Protein 2OS0 (pdb70)

Organism: Enterococcus faecalis (strain ATCC 700802 / V583) (NCBI:txid226185)

Secondary structure (DSSP, 8-state):
---GGGS--TT-GGGGSPPBPPPSSPPHHHHHHHHHHHHHHHHHHSHHHHHHHT----SEEEGGGGT--BSEEEEEE--EEEEEEEEEEEEE-S-EEEETT----TT--S---S---EESEEEEEEE-TTS-EEEEEEEHHHHHHHHHHHHHHTT--GGGGS-SSSTT---TT-EEE--

Solvent-accessible surface area: 9216 Å² total; per-residue (Å²): 152,18,48,30,192,63,4,26,78,69,74,50,107,28,3,112,43,100,5,117,114,5,78,67,114,15,44,114,124,4,87,96,28,0,76,51,0,19,55,2,0,96,27,4,59,53,112,95,85,17,126,104,57,127,16,101,56,20,34,4,0,0,0,1,3,20,78,55,39,77,36,0,0,0,0,44,4,111,110,31,55,31,5,1,0,8,4,107,62,79,59,102,24,152,76,39,0,0,12,26,132,8,23,46,8,6,0,5,96,123,124,28,78,2,38,1,54,14,58,5,104,4,10,0,3,15,49,29,47,70,17,111,137,71,114,41,170,14,118,58,38,34,0,3,6,0,13,20,4,13,24,2,0,59,4,60,1,6,23,64,82,15,77,173,156,85,42,121,55,84,167,177,59,25,65,74,29,156,107

Structure (mmCIF, N/CA/C/O backbone):
data_2OS0
#
_entry.id   2OS0
#
_cell.length_a   67.875
_cell.length_b   67.875
_cell.length_c   41.084
_cell.angle_alpha   90.00
_cell.angle_beta   90.00
_cell.angle_gamma   90.00
#
_symmetry.space_group_name_H-M   'P 43'
#
loop_
_entity.id
_entity.type
_entity.pdbx_description
1 polymer 'Peptide deformylase'
2 non-polymer 'NICKEL (II) ION'
3 non-polymer 'SULFATE ION'
4 water water
#
loop_
_atom_site.group_PDB
_atom_site.id
_atom_site.type_symbol
_atom_site.label_atom_id
_atom_site.label_alt_id
_atom_site.label_comp_id
_atom_site.label_asym_id
_atom_site.label_entity_id
_atom_site.label_seq_id
_atom_site.pdbx_PDB_ins_code
_atom_site.Cartn_x
_atom_site.Cartn_y
_atom_site.Cartn_z
_atom_site.occupancy
_atom_site.B_iso_or_equiv
_atom_site.auth_seq_id
_atom_site.auth_comp_id
_atom_site.auth_asym_id
_atom_site.auth_atom_id
_atom_site.pdbx_PDB_model_num
ATOM 1 N N . MET A 1 1 ? 42.628 33.255 14.127 1.00 25.59 1 MET A N 1
ATOM 2 C CA . MET A 1 1 ? 42.608 31.764 14.132 1.00 23.85 1 MET A CA 1
ATOM 3 C C . MET A 1 1 ? 44.028 31.216 14.060 1.00 21.37 1 MET A C 1
ATOM 4 O O . MET A 1 1 ? 44.935 31.878 13.554 1.00 22.25 1 MET A O 1
ATOM 9 N N . ILE A 1 2 ? 44.218 30.001 14.564 1.00 13.05 2 ILE A N 1
ATOM 10 C CA . ILE A 1 2 ? 45.532 29.374 14.553 1.00 11.39 2 ILE A CA 1
ATOM 11 C C . ILE A 1 2 ? 45.909 28.872 13.161 1.00 10.86 2 ILE A C 1
ATOM 12 O O . ILE A 1 2 ? 45.132 28.174 12.504 1.00 11.94 2 ILE A O 1
ATOM 17 N N . THR A 1 3 ? 47.101 29.213 12.742 1.00 11.38 3 THR A N 1
ATOM 18 C CA . THR A 1 3 ? 47.662 28.870 11.440 1.00 14.02 3 THR A CA 1
ATOM 19 C C . THR A 1 3 ? 48.965 28.102 11.672 1.00 12.82 3 THR A C 1
ATOM 20 O O . THR A 1 3 ? 49.478 28.088 12.742 1.00 11.81 3 THR A O 1
ATOM 24 N N . MET A 1 4 ? 49.559 27.583 10.610 1.00 11.95 4 MET A N 1
ATOM 25 C CA . MET A 1 4 ? 50.843 26.907 10.765 1.00 12.53 4 MET A CA 1
ATOM 26 C C . MET A 1 4 ? 51.906 27.882 11.260 1.00 13.78 4 MET A C 1
ATOM 27 O O . MET A 1 4 ? 52.840 27.492 11.955 1.00 14.01 4 MET A O 1
ATOM 32 N N . LYS A 1 5 ? 51.759 29.154 10.905 1.00 17.04 5 LYS A N 1
ATOM 33 C CA . LYS A 1 5 ? 52.719 30.166 11.327 1.00 19.32 5 LYS A CA 1
ATOM 34 C C . LYS A 1 5 ? 52.747 30.340 12.842 1.00 17.30 5 LYS A C 1
ATOM 35 O O . LYS A 1 5 ? 53.745 30.794 13.397 1.00 18.44 5 LYS A O 1
ATOM 41 N N . ASP A 1 6 ? 51.653 29.979 13.507 1.00 11.42 6 ASP A N 1
ATOM 42 C CA . ASP A 1 6 ? 51.567 30.104 14.961 1.00 10.96 6 ASP A CA 1
ATOM 43 C C . ASP A 1 6 ? 52.200 28.926 15.686 1.00 9.93 6 ASP A C 1
ATOM 44 O O . ASP A 1 6 ? 52.446 28.987 16.891 1.00 10.79 6 ASP A O 1
ATOM 49 N N . ILE A 1 7 ? 52.456 27.852 14.952 1.00 9.36 7 ILE A N 1
ATOM 50 C CA . ILE A 1 7 ? 53.044 26.660 15.543 1.00 8.47 7 ILE A CA 1
ATOM 51 C C . ILE A 1 7 ? 54.563 26.743 15.515 1.00 8.53 7 ILE A C 1
ATOM 52 O O . ILE A 1 7 ? 55.171 26.795 14.446 1.00 10.15 7 ILE A O 1
ATOM 57 N N . ILE A 1 8 ? 55.177 26.771 16.694 1.00 7.38 8 ILE A N 1
ATOM 58 C CA . ILE A 1 8 ? 56.627 26.853 16.764 1.00 7.40 8 ILE A CA 1
ATOM 59 C C . ILE A 1 8 ? 57.238 25.507 16.409 1.00 8.22 8 ILE A C 1
ATOM 60 O O . ILE A 1 8 ? 56.591 24.466 16.520 1.00 9.19 8 ILE A O 1
ATOM 65 N N . ARG A 1 9 ? 58.488 25.534 15.966 1.00 9.36 9 ARG A N 1
ATOM 66 C CA . ARG A 1 9 ? 59.150 24.314 15.539 1.00 10.25 9 ARG A CA 1
ATOM 67 C C . ARG A 1 9 ? 60.365 23.923 16.360 1.00 9.94 9 ARG A C 1
ATOM 68 O O . ARG A 1 9 ? 60.921 24.724 17.116 1.00 9.95 9 ARG A O 1
ATOM 76 N N . GLU A 1 10 ? 60.759 22.665 16.194 1.00 10.42 10 GLU A N 1
ATOM 77 C CA . GLU A 1 10 ? 61.915 22.099 16.867 1.00 9.95 10 GLU A CA 1
ATOM 78 C C . GLU A 1 10 ? 63.055 23.108 16.799 1.00 10.77 10 GLU A C 1
ATOM 79 O O . GLU A 1 10 ? 63.392 23.611 15.726 1.00 11.48 10 GLU A O 1
ATOM 85 N N . GLY A 1 11 ? 63.637 23.404 17.955 1.00 11.92 11 GLY A N 1
ATOM 86 C CA . GLY A 1 11 ? 64.712 24.376 18.017 1.00 13.40 11 GLY A CA 1
ATOM 87 C C . GLY A 1 11 ? 64.291 25.504 18.940 1.00 13.92 11 GLY A C 1
ATOM 88 O O . GLY A 1 11 ? 65.126 26.155 19.566 1.00 15.68 11 GLY A O 1
ATOM 89 N N . ASN A 1 12 ? 62.985 25.740 19.019 1.00 10.90 12 ASN A N 1
ATOM 90 C CA . ASN A 1 12 ? 62.455 26.780 19.892 1.00 9.89 12 ASN A CA 1
ATOM 91 C C . ASN A 1 12 ? 62.456 26.191 21.300 1.00 10.50 12 ASN A C 1
ATOM 92 O O . ASN A 1 12 ? 61.780 25.198 21.567 1.00 10.54 12 ASN A O 1
ATOM 97 N N . PRO A 1 13 ? 63.212 26.802 22.222 1.00 11.25 13 PRO A N 1
ATOM 98 C CA . PRO A 1 13 ? 63.315 26.336 23.608 1.00 11.41 13 PRO A CA 1
ATOM 99 C C . PRO A 1 13 ? 62.014 26.115 24.374 1.00 9.57 13 PRO A C 1
ATOM 100 O O . PRO A 1 13 ? 61.982 25.332 25.321 1.00 10.21 13 PRO A O 1
ATOM 104 N N . THR A 1 14 ? 60.944 26.794 23.977 1.00 9.13 14 THR A N 1
ATOM 105 C CA . THR A 1 14 ? 59.675 26.629 24.678 1.00 8.73 14 THR A CA 1
ATOM 106 C C . THR A 1 14 ? 59.168 25.187 24.597 1.00 8.50 14 THR A C 1
ATOM 107 O O . THR A 1 14 ? 58.473 24.713 25.495 1.00 8.82 14 THR A O 1
ATOM 111 N N . LEU A 1 15 ? 59.530 24.484 23.530 1.00 8.04 15 LEU A N 1
ATOM 112 C CA . LEU A 1 15 ? 59.111 23.097 23.362 1.00 6.69 15 LEU A CA 1
ATOM 113 C C . LEU A 1 15 ? 59.768 22.151 24.366 1.00 7.69 15 LEU A C 1
ATOM 114 O O . LEU A 1 15 ? 59.292 21.036 24.565 1.00 7.35 15 LEU A O 1
ATOM 119 N N . ARG A 1 16 ? 60.856 22.592 24.993 1.00 9.11 16 ARG A N 1
ATOM 120 C CA . ARG A 1 16 ? 61.562 21.761 25.968 1.00 9.21 16 ARG A CA 1
ATOM 121 C C . ARG A 1 16 ? 61.368 22.205 27.414 1.00 9.06 16 ARG A C 1
ATOM 122 O O . ARG A 1 16 ? 61.939 21.616 28.333 1.00 10.62 16 ARG A O 1
ATOM 130 N N . ALA A 1 17 ? 60.564 23.241 27.618 1.00 8.26 17 ALA A N 1
ATOM 131 C CA . ALA A 1 17 ? 60.301 23.730 28.966 1.00 8.05 17 ALA A CA 1
ATOM 132 C C . ALA A 1 17 ? 59.159 22.934 29.581 1.00 8.86 17 ALA A C 1
ATOM 133 O O . ALA A 1 17 ? 58.448 22.216 28.880 1.00 9.28 17 ALA A O 1
ATOM 135 N N . VAL A 1 18 ? 59.008 23.034 30.898 1.00 8.60 18 VAL A N 1
ATOM 136 C CA . VAL A 1 18 ? 57.912 22.361 31.582 1.00 8.31 18 VAL A CA 1
ATOM 137 C C . VAL A 1 18 ? 56.826 23.424 31.696 1.00 8.22 18 VAL A C 1
ATOM 138 O O . VAL A 1 18 ? 57.027 24.468 32.321 1.00 8.82 18 VAL A O 1
ATOM 142 N N . ALA A 1 19 ? 55.684 23.158 31.075 1.00 6.64 19 ALA A N 1
ATOM 143 C CA . ALA A 1 19 ? 54.570 24.096 31.071 1.00 6.53 19 ALA A CA 1
ATOM 144 C C . ALA A 1 19 ? 53.990 24.354 32.454 1.00 6.91 19 ALA A C 1
ATOM 145 O O . ALA A 1 19 ? 53.983 23.475 33.321 1.00 6.73 19 ALA A O 1
ATOM 147 N N . GLU A 1 20 ? 53.510 25.565 32.647 1.00 6.32 20 GLU A N 1
ATOM 148 C CA . GLU A 1 20 ? 52.945 25.996 33.918 1.00 6.78 20 GLU A CA 1
ATOM 149 C C . GLU A 1 20 ? 51.489 25.513 34.106 1.00 5.70 20 GLU A C 1
ATOM 150 O O . GLU A 1 20 ? 50.685 25.558 33.198 1.00 6.18 20 GLU A O 1
ATOM 156 N N . GLU A 1 21 ? 51.163 25.186 35.350 1.00 6.62 21 GLU A N 1
ATOM 157 C CA . GLU A 1 21 ? 49.815 24.796 35.736 1.00 7.48 21 GLU A CA 1
ATOM 158 C C . GLU A 1 21 ? 48.939 26.009 35.434 1.00 8.15 21 GLU A C 1
ATOM 159 O O . GLU A 1 21 ? 49.387 27.147 35.575 1.00 7.55 21 GLU A O 1
ATOM 165 N N . VAL A 1 22 ? 47.702 25.787 35.007 1.00 6.32 22 VAL A N 1
ATOM 166 C CA . VAL A 1 22 ? 46.828 26.922 34.741 1.00 6.68 22 VAL A CA 1
ATOM 167 C C . VAL A 1 22 ? 45.848 27.063 35.895 1.00 6.62 22 VAL A C 1
ATOM 168 O O . VAL A 1 22 ? 45.546 26.094 36.591 1.00 7.87 22 VAL A O 1
ATOM 172 N N . PRO A 1 23 ? 45.356 28.285 36.131 1.00 4.82 23 PRO A N 1
ATOM 173 C CA . PRO A 1 23 ? 44.405 28.523 37.216 1.00 5.46 23 PRO A CA 1
ATOM 174 C C . PRO A 1 23 ? 43.096 27.771 37.042 1.00 5.76 23 PRO A C 1
ATOM 175 O O . PRO A 1 23 ? 42.679 27.453 35.926 1.00 5.92 23 PRO A O 1
ATOM 179 N N . VAL A 1 24 ? 42.470 27.481 38.173 1.00 6.88 24 VAL A N 1
ATOM 180 C CA . VAL A 1 24 ? 41.154 26.868 38.222 1.00 6.34 24 VAL A CA 1
ATOM 181 C C . VAL A 1 24 ? 40.520 27.740 39.298 1.00 6.29 24 VAL A C 1
ATOM 182 O O . VAL A 1 24 ? 41.085 27.887 40.384 1.00 7.84 24 VAL A O 1
ATOM 186 N N . PRO A 1 25 ? 39.363 28.357 39.011 1.00 5.91 25 PRO A N 1
ATOM 187 C CA . PRO A 1 25 ? 38.581 28.315 37.770 1.00 6.27 25 PRO A CA 1
ATOM 188 C C . PRO A 1 25 ? 39.362 28.701 36.520 1.00 5.78 25 PRO A C 1
ATOM 189 O O . PRO A 1 25 ? 40.280 29.520 36.565 1.00 6.30 25 PRO A O 1
ATOM 193 N N . ILE A 1 26 ? 38.987 28.093 35.403 1.00 5.25 26 ILE A N 1
ATOM 194 C CA . ILE A 1 26 ? 39.653 28.350 34.135 1.00 4.89 26 ILE A CA 1
ATOM 195 C C . ILE A 1 26 ? 39.426 29.795 33.699 1.00 5.02 26 ILE A C 1
ATOM 196 O O . ILE A 1 26 ? 38.298 30.282 33.697 1.00 6.39 26 ILE A O 1
ATOM 201 N N . THR A 1 27 ? 40.502 30.489 33.343 1.00 5.08 27 THR A N 1
ATOM 202 C CA . THR A 1 27 ? 40.368 31.877 32.920 1.00 5.30 27 THR A CA 1
ATOM 203 C C . THR A 1 27 ? 39.667 31.933 31.568 1.00 5.62 27 THR A C 1
ATOM 204 O O . THR A 1 27 ? 39.678 30.961 30.812 1.00 6.15 27 THR A O 1
ATOM 208 N N . GLU A 1 28 ? 39.047 33.066 31.261 1.00 5.96 28 GLU A N 1
ATOM 209 C CA . GLU A 1 28 ? 38.348 33.190 29.992 1.00 7.20 28 GLU A CA 1
ATOM 210 C C . GLU A 1 28 ? 39.3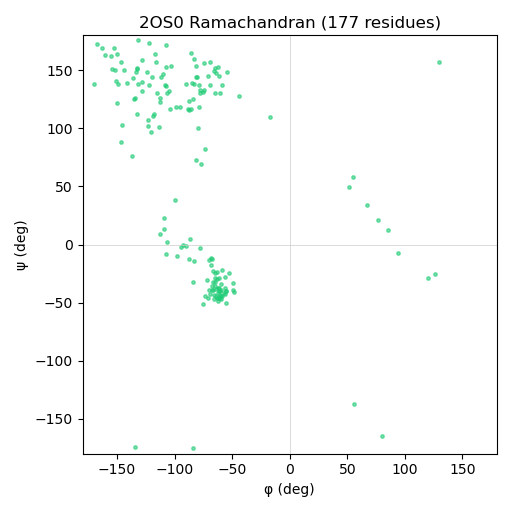29 33.113 28.831 1.00 6.20 28 GLU A C 1
ATOM 211 O O . GLU A 1 28 ? 38.972 32.668 27.742 1.00 7.03 28 GLU A O 1
ATOM 217 N N . GLU A 1 29 ? 40.568 33.538 29.063 1.00 5.59 29 GLU A N 1
ATOM 218 C CA . GLU A 1 29 ? 41.573 33.480 28.011 1.00 5.66 29 GLU A CA 1
ATOM 219 C C . GLU A 1 29 ? 41.972 32.028 27.752 1.00 5.38 29 GLU A C 1
ATOM 220 O O . GLU A 1 29 ? 42.061 31.601 26.603 1.00 6.77 29 GLU A O 1
ATOM 226 N N . ASP A 1 30 ? 42.213 31.266 28.816 1.00 5.43 30 ASP A N 1
ATOM 227 C CA . ASP A 1 30 ? 42.580 29.864 28.649 1.00 4.91 30 ASP A CA 1
ATOM 228 C C . ASP A 1 30 ? 41.417 29.097 28.021 1.00 4.83 30 ASP A C 1
ATOM 229 O O . ASP A 1 30 ? 41.630 28.140 27.276 1.00 5.42 30 ASP A O 1
ATOM 234 N N . ARG A 1 31 ? 40.189 29.515 28.318 1.00 5.25 31 ARG A N 1
ATOM 235 C CA . ARG A 1 31 ? 39.016 28.890 27.714 1.00 4.81 31 ARG A CA 1
ATOM 236 C C . ARG A 1 31 ? 39.035 29.185 26.211 1.00 5.22 31 ARG A C 1
ATOM 237 O O . ARG A 1 31 ? 38.855 28.288 25.387 1.00 5.91 31 ARG A O 1
ATOM 245 N N . GLN A 1 32 ? 39.271 30.447 25.859 1.00 4.40 32 GLN A N 1
ATOM 246 C CA . GLN A 1 32 ? 39.304 30.853 24.457 1.00 3.83 32 GLN A CA 1
ATOM 247 C C . GLN A 1 32 ? 40.423 30.140 23.699 1.00 4.84 32 GLN A C 1
ATOM 248 O O . GLN A 1 32 ? 40.235 29.698 22.565 1.00 5.77 32 GLN A O 1
ATOM 254 N N . LEU A 1 33 ? 41.592 30.028 24.321 1.00 5.10 33 LEU A N 1
ATOM 255 C CA . LEU A 1 33 ? 42.709 29.353 23.673 1.00 5.52 33 LEU A CA 1
ATOM 256 C C . LEU A 1 33 ? 42.337 27.904 23.369 1.00 5.77 33 LEU A C 1
ATOM 257 O O . LEU A 1 33 ? 42.590 27.404 22.275 1.00 5.78 33 LEU A O 1
ATOM 262 N N . GLY A 1 34 ? 41.733 27.233 24.346 1.00 5.87 34 GLY A N 1
ATOM 263 C CA . GLY A 1 34 ? 41.337 25.851 24.147 1.00 6.87 34 GLY A CA 1
ATOM 264 C C . GLY A 1 34 ? 40.388 25.715 22.974 1.00 7.16 34 GLY A C 1
ATOM 265 O O . GLY A 1 34 ? 40.525 24.811 22.150 1.00 7.75 34 GLY A O 1
ATOM 266 N N . GLU A 1 35 ? 39.418 26.619 22.901 1.00 6.29 35 GLU A N 1
ATOM 267 C CA . GLU A 1 35 ? 38.447 26.598 21.820 1.00 8.34 35 GLU A CA 1
ATOM 268 C C . GLU A 1 35 ? 39.147 26.748 20.477 1.00 7.20 35 GLU A C 1
ATOM 269 O O . GLU A 1 35 ? 38.840 26.032 19.522 1.00 7.90 35 GLU A O 1
ATOM 275 N N . ASP A 1 36 ? 40.091 27.681 20.404 1.00 7.02 36 ASP A N 1
ATOM 276 C CA . ASP A 1 36 ? 40.813 27.910 19.160 1.00 6.54 36 ASP A CA 1
ATOM 277 C C . ASP A 1 36 ? 41.692 26.718 18.787 1.00 5.21 36 ASP A C 1
ATOM 278 O O . ASP A 1 36 ? 41.893 26.437 17.603 1.00 7.17 36 ASP A O 1
ATOM 283 N N . MET A 1 37 ? 42.211 26.019 19.791 1.00 5.55 37 MET A N 1
ATOM 284 C CA . MET A 1 37 ? 43.055 24.856 19.548 1.00 5.74 37 MET A CA 1
ATOM 285 C C . MET A 1 37 ? 42.226 23.719 18.970 1.00 7.20 37 MET A C 1
ATOM 286 O O . MET A 1 37 ? 42.650 23.049 18.030 1.00 7.19 37 MET A O 1
ATOM 291 N N . LEU A 1 38 ? 41.037 23.508 19.524 1.00 6.93 38 LEU A N 1
ATOM 292 C CA . LEU A 1 38 ? 40.178 22.442 19.032 1.00 8.28 38 LEU A CA 1
ATOM 293 C C . LEU A 1 38 ? 39.707 22.800 17.622 1.00 7.90 38 LEU A C 1
ATOM 294 O O . LEU A 1 38 ? 39.623 21.934 16.753 1.00 9.03 38 LEU A O 1
ATOM 299 N N . THR A 1 39 ? 39.408 24.077 17.393 1.00 8.13 39 THR A N 1
ATOM 300 C CA . THR A 1 39 ? 38.979 24.511 16.070 1.00 8.86 39 THR A CA 1
ATOM 301 C C . THR A 1 39 ? 40.087 24.224 15.061 1.00 8.32 39 THR A C 1
ATOM 302 O O . THR A 1 39 ? 39.824 23.799 13.934 1.00 8.55 39 THR A O 1
ATOM 306 N N . PHE A 1 40 ? 41.332 24.453 15.466 1.00 6.21 40 PHE A N 1
ATOM 307 C CA . PHE A 1 40 ? 42.460 24.195 14.585 1.00 6.08 40 PHE A CA 1
ATOM 308 C C . PHE A 1 40 ? 42.508 22.716 14.203 1.00 6.66 40 PHE A C 1
ATOM 309 O O . PHE A 1 40 ? 42.679 22.374 13.036 1.00 6.66 40 PHE A O 1
ATOM 317 N N . LEU A 1 41 ? 42.356 21.837 15.186 1.00 6.12 41 LEU A N 1
ATOM 318 C CA . LEU A 1 41 ? 42.400 20.408 14.903 1.00 6.13 41 LEU A CA 1
ATOM 319 C C . LEU A 1 41 ? 41.294 20.002 13.938 1.00 6.84 41 LEU A C 1
ATOM 320 O O . LEU A 1 41 ? 41.527 19.237 13.003 1.00 6.78 41 LEU A O 1
ATOM 325 N N . LYS A 1 42 ? 40.090 20.518 14.158 1.00 7.13 42 LYS A N 1
ATOM 326 C CA . LYS A 1 42 ? 38.971 20.194 13.286 1.00 7.18 42 LYS A CA 1
ATOM 327 C C . LYS A 1 42 ? 39.234 20.712 11.877 1.00 7.94 42 LYS A C 1
ATOM 328 O O . LYS A 1 42 ? 39.000 20.006 10.895 1.00 7.70 42 LYS A O 1
ATOM 334 N N . ASN A 1 43 ? 39.732 21.940 11.772 1.00 7.35 43 ASN A N 1
ATOM 335 C CA . ASN A 1 43 ? 40.035 22.505 10.464 1.00 8.21 43 ASN A CA 1
ATOM 336 C C . ASN A 1 43 ? 41.101 21.673 9.750 1.00 7.84 43 ASN A C 1
ATOM 337 O O . ASN A 1 43 ? 41.017 21.451 8.542 1.00 8.09 43 ASN A O 1
ATOM 342 N N . SER A 1 44 ? 42.100 21.208 10.496 1.00 7.30 44 SER A N 1
ATOM 343 C CA . SER A 1 44 ? 43.185 20.430 9.902 1.00 7.69 44 SER A CA 1
ATOM 344 C C . SER A 1 44 ? 42.739 19.077 9.366 1.00 8.13 44 SER A C 1
ATOM 345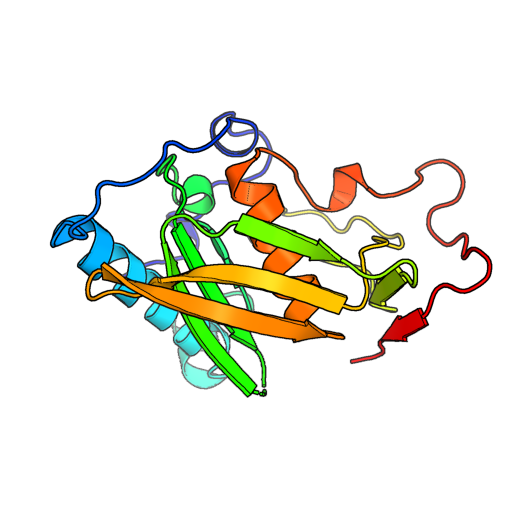 O O . SER A 1 44 ? 43.400 18.504 8.499 1.00 8.99 44 SER A O 1
ATOM 348 N N . GLN A 1 45 ? 41.623 18.568 9.879 1.00 7.80 45 GLN A N 1
ATOM 349 C CA . GLN A 1 45 ? 41.105 17.272 9.449 1.00 9.29 45 GLN A CA 1
ATOM 350 C C . GLN A 1 45 ? 40.006 17.378 8.396 1.00 10.30 45 GLN A C 1
ATOM 351 O O . GLN A 1 45 ? 39.575 16.371 7.837 1.00 12.81 45 GLN A O 1
ATOM 357 N N . ASP A 1 46 ? 39.522 18.584 8.145 1.00 9.54 46 ASP A N 1
ATOM 358 C CA . ASP A 1 46 ? 38.495 18.794 7.086 1.00 9.97 46 ASP A CA 1
ATOM 359 C C . ASP A 1 46 ? 39.275 18.964 5.795 1.00 10.35 46 ASP A C 1
ATOM 360 O O . ASP A 1 46 ? 40.087 19.819 5.693 1.00 9.23 46 ASP A O 1
ATOM 365 N N . PRO A 1 47 ? 39.082 18.052 4.867 1.00 11.97 47 PRO A N 1
ATOM 366 C CA . PRO A 1 47 ? 39.786 18.080 3.581 1.00 13.45 47 PRO A CA 1
ATOM 367 C C . PRO A 1 47 ? 39.778 19.425 2.864 1.00 13.02 47 PRO A C 1
ATOM 368 O O . PRO A 1 47 ? 40.791 19.840 2.297 1.00 14.44 47 PRO A O 1
ATOM 372 N N . VAL A 1 48 ? 38.641 20.108 2.893 1.00 10.50 48 VAL A N 1
ATOM 373 C CA . VAL A 1 48 ? 38.535 21.398 2.228 1.00 9.65 48 VAL A CA 1
ATOM 374 C C . VAL A 1 48 ? 39.249 22.497 3.008 1.00 8.63 48 VAL A C 1
ATOM 375 O O . VAL A 1 48 ? 40.070 23.228 2.447 1.00 8.04 48 VAL A O 1
ATOM 379 N N . LYS A 1 49 ? 38.946 22.615 4.298 1.00 8.25 49 LYS A N 1
ATOM 380 C CA . LYS A 1 49 ? 39.579 23.640 5.120 1.00 8.18 49 LYS A CA 1
ATOM 381 C C . LYS A 1 49 ? 41.087 23.455 5.212 1.00 7.60 49 LYS A C 1
ATOM 382 O O . LYS A 1 49 ? 41.837 24.431 5.220 1.00 8.47 49 LYS A O 1
ATOM 388 N N . ALA A 1 50 ? 41.531 22.204 5.277 1.00 7.36 50 ALA A N 1
ATOM 389 C CA . ALA A 1 50 ? 42.957 21.919 5.370 1.00 8.89 50 ALA A CA 1
ATOM 390 C C . ALA A 1 50 ? 43.678 22.439 4.131 1.00 8.73 50 ALA A C 1
ATOM 391 O O . ALA A 1 50 ? 44.794 22.947 4.221 1.00 9.51 50 ALA A O 1
ATOM 393 N N . GLU A 1 51 ? 43.035 22.317 2.973 1.00 8.87 51 GLU A N 1
ATOM 394 C CA . GLU A 1 51 ? 43.627 22.799 1.729 1.00 8.37 51 GLU A CA 1
ATOM 395 C C . GLU A 1 51 ? 43.569 24.326 1.685 1.00 8.74 51 GLU A C 1
ATOM 396 O O . GLU A 1 51 ? 44.548 24.984 1.328 1.00 9.26 51 GLU A O 1
ATOM 402 N N . GLU A 1 52 ? 42.423 24.891 2.053 1.00 7.88 52 GLU A N 1
ATOM 403 C CA . GLU A 1 52 ? 42.271 26.344 2.059 1.00 8.73 52 GLU A CA 1
ATOM 404 C C . GLU A 1 52 ? 43.343 27.014 2.906 1.00 9.45 52 GLU A C 1
ATOM 405 O O . GLU A 1 52 ? 43.998 27.962 2.474 1.00 10.37 52 GLU A O 1
ATOM 411 N N . LEU A 1 53 ? 43.501 26.512 4.126 1.00 10.02 53 LEU A N 1
ATOM 412 C CA . LEU A 1 53 ? 44.445 27.074 5.083 1.00 10.33 53 LEU A CA 1
ATOM 413 C C . LEU A 1 53 ? 45.841 26.477 5.042 1.00 11.14 53 LEU A C 1
ATOM 414 O O . LEU A 1 53 ? 46.718 26.904 5.792 1.00 12.31 53 LEU A O 1
ATOM 419 N N . GLN A 1 54 ? 46.045 25.494 4.171 1.00 10.28 54 GLN A N 1
ATOM 420 C CA . GLN A 1 54 ? 47.341 24.835 4.042 1.00 10.62 54 GLN A CA 1
ATOM 421 C C . GLN A 1 54 ? 47.806 24.283 5.387 1.00 11.01 54 GLN A C 1
ATOM 422 O O . GLN A 1 54 ? 48.881 24.627 5.885 1.00 13.44 54 GLN A O 1
ATOM 428 N N . LEU A 1 55 ? 46.986 23.412 5.961 1.00 11.26 55 LEU A N 1
ATOM 429 C CA . LEU A 1 55 ? 47.286 22.806 7.251 1.00 11.98 55 LEU A CA 1
ATOM 430 C C . LEU A 1 55 ? 47.615 21.327 7.135 1.00 12.58 55 LEU A C 1
ATOM 431 O O . LEU A 1 55 ? 47.073 20.626 6.282 1.00 13.81 55 LEU A O 1
ATOM 436 N N . ARG A 1 56 ? 48.509 20.860 8.003 1.00 14.08 56 ARG A N 1
ATOM 437 C CA . ARG A 1 56 ? 48.868 19.448 8.052 1.00 13.65 56 ARG A CA 1
ATOM 438 C C . ARG A 1 56 ? 47.810 18.810 8.955 1.00 13.31 56 ARG A C 1
ATOM 439 O O . ARG A 1 56 ? 47.423 19.406 9.961 1.00 12.57 56 ARG A O 1
ATOM 447 N N . GLY A 1 57 ? 47.333 17.622 8.594 1.00 12.00 57 GLY A N 1
ATOM 448 C CA . GLY A 1 57 ? 46.339 16.945 9.414 1.00 12.28 57 GLY A CA 1
ATOM 449 C C . GLY A 1 57 ? 46.904 16.737 10.807 1.00 11.12 57 GLY A C 1
ATOM 450 O O . GLY A 1 57 ? 48.065 16.355 10.952 1.00 12.34 57 GLY A O 1
ATOM 451 N N . ASP A 1 58 ? 46.094 16.970 11.834 1.00 10.09 58 ASP A N 1
ATOM 452 C CA . ASP A 1 58 ? 46.576 16.837 13.202 1.00 10.52 58 ASP A CA 1
ATOM 453 C C . ASP A 1 58 ? 45.468 16.394 14.156 1.00 8.65 58 ASP A C 1
ATOM 454 O O . ASP A 1 58 ? 44.341 16.882 14.068 1.00 9.39 58 ASP A O 1
ATOM 459 N N . VAL A 1 59 ? 45.794 15.472 15.063 1.00 8.85 59 VAL A N 1
ATOM 460 C CA . VAL A 1 59 ? 44.824 14.956 16.029 1.00 7.22 59 VAL A CA 1
ATOM 461 C C . VAL A 1 59 ? 45.053 15.450 17.456 1.00 7.14 59 VAL A C 1
ATOM 462 O O . VAL A 1 59 ? 44.229 15.208 18.338 1.00 6.88 59 VAL A O 1
ATOM 466 N N . GLY A 1 60 ? 46.169 16.133 17.684 1.00 6.75 60 GLY A N 1
ATOM 467 C CA . GLY A 1 60 ? 46.453 16.647 19.012 1.00 5.71 60 GLY A CA 1
ATOM 468 C C . GLY A 1 60 ? 47.309 17.897 18.956 1.00 5.45 60 GLY A C 1
ATOM 469 O O . GLY A 1 60 ? 48.110 18.065 18.036 1.00 7.12 60 GLY A O 1
ATOM 470 N N . LEU A 1 61 ? 47.144 18.779 19.936 1.00 5.47 61 LEU A N 1
ATOM 471 C CA . LEU A 1 61 ? 47.921 20.008 19.990 1.00 5.84 61 LEU A CA 1
ATOM 472 C C . LEU A 1 61 ? 48.073 20.425 21.446 1.00 6.59 61 LEU A C 1
ATOM 473 O O . LEU A 1 61 ? 47.135 20.289 22.232 1.00 7.34 61 LEU A O 1
ATOM 478 N N . ALA A 1 62 ? 49.256 20.918 21.803 1.00 5.41 62 ALA A N 1
ATOM 479 C CA . ALA A 1 62 ? 49.519 21.366 23.166 1.00 5.35 62 ALA A CA 1
ATOM 480 C C . ALA A 1 62 ? 49.877 22.846 23.135 1.00 6.03 62 ALA A C 1
ATOM 481 O O . ALA A 1 62 ? 50.529 23.304 22.200 1.00 6.25 62 ALA A O 1
ATOM 483 N N . ALA A 1 63 ? 49.458 23.590 24.154 1.00 5.47 63 ALA A N 1
ATOM 484 C CA . ALA A 1 63 ? 49.732 25.025 24.208 1.00 5.69 63 ALA A CA 1
ATOM 485 C C . ALA A 1 63 ? 51.192 25.412 23.952 1.00 6.11 63 ALA A C 1
ATOM 486 O O . ALA A 1 63 ? 51.458 26.421 23.301 1.00 5.54 63 ALA A O 1
ATOM 488 N N . PRO A 1 64 ? 52.157 24.635 24.472 1.00 5.85 64 PRO A N 1
ATOM 489 C CA . PRO A 1 64 ? 53.561 24.985 24.231 1.00 6.23 64 PRO A CA 1
ATOM 490 C C . PRO A 1 64 ? 53.889 25.097 22.741 1.00 6.34 64 PRO A C 1
ATOM 491 O O . PRO A 1 64 ? 54.792 25.846 22.352 1.00 6.65 64 PRO A O 1
ATOM 495 N N . GLN A 1 65 ? 53.159 24.358 21.912 1.00 6.78 65 GLN A N 1
ATOM 496 C CA . GLN A 1 65 ? 53.394 24.396 20.473 1.00 6.44 65 GLN A CA 1
ATOM 497 C C . GLN A 1 65 ? 52.999 25.735 19.861 1.00 6.40 65 GLN A C 1
ATOM 498 O O . GLN A 1 65 ? 53.317 26.008 18.705 1.00 7.78 65 GLN A O 1
ATOM 504 N N . LEU A 1 66 ? 52.305 26.562 20.640 1.00 6.43 66 LEU A N 1
ATOM 505 C CA . LEU A 1 66 ? 51.878 27.890 20.193 1.00 6.37 66 LEU A CA 1
ATOM 506 C C . LEU A 1 66 ? 52.685 28.949 20.941 1.00 7.50 66 LEU A C 1
ATOM 507 O O . LEU A 1 66 ? 52.357 30.136 20.918 1.00 8.08 66 LEU A O 1
ATOM 512 N N . ASP A 1 67 ? 53.751 28.496 21.595 1.00 6.48 67 ASP A N 1
ATOM 513 C CA . ASP A 1 67 ? 54.638 29.340 22.388 1.00 8.01 67 ASP A CA 1
ATOM 514 C C . ASP A 1 67 ? 53.928 29.892 23.619 1.00 7.60 67 ASP A C 1
ATOM 515 O O . ASP A 1 67 ? 54.190 31.011 24.059 1.0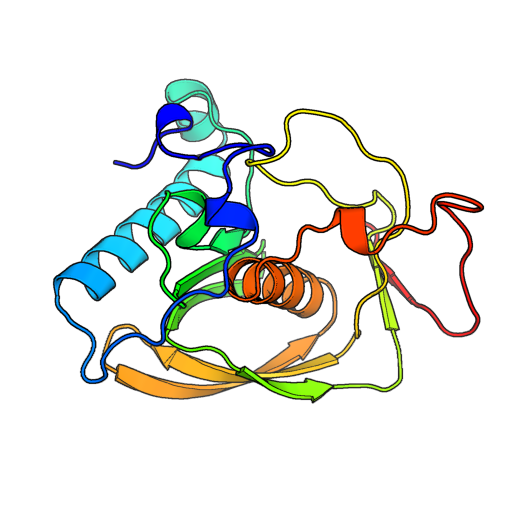0 9.87 67 ASP A O 1
ATOM 520 N N . ILE A 1 68 ? 53.020 29.087 24.160 1.00 6.36 68 ILE A N 1
ATOM 521 C CA . ILE A 1 68 ? 52.270 29.432 25.363 1.00 6.54 68 ILE A CA 1
ATOM 522 C C . ILE A 1 68 ? 52.575 28.284 26.319 1.00 6.78 68 ILE A C 1
ATOM 523 O O . ILE A 1 68 ? 52.026 27.188 26.195 1.00 7.10 68 ILE A O 1
ATOM 528 N N . SER A 1 69 ? 53.473 28.542 27.266 1.00 7.66 69 SER A N 1
ATOM 529 C CA . SER A 1 69 ? 53.915 27.519 28.208 1.00 6.63 69 SER A CA 1
ATOM 530 C C . SER A 1 69 ? 52.919 27.224 29.322 1.00 6.74 69 SER A C 1
ATOM 531 O O . SER A 1 69 ? 53.160 27.522 30.497 1.00 6.36 69 SER A O 1
ATOM 534 N N . LYS A 1 70 ? 51.806 26.609 28.937 1.00 6.37 70 LYS A N 1
ATOM 535 C CA . LYS A 1 70 ? 50.739 26.265 29.864 1.00 5.73 70 LYS A CA 1
ATOM 536 C C . LYS A 1 70 ? 50.274 24.830 29.669 1.00 4.98 70 LYS A C 1
ATOM 537 O O . LYS A 1 70 ? 50.346 24.286 28.566 1.00 5.89 70 LYS A O 1
ATOM 543 N N . ARG A 1 71 ? 49.790 24.228 30.749 1.00 5.21 71 ARG A N 1
ATOM 544 C CA . ARG A 1 71 ? 49.337 22.846 30.718 1.00 5.24 71 ARG A CA 1
ATOM 545 C C . ARG A 1 71 ? 47.924 22.729 30.161 1.00 5.99 71 ARG A C 1
ATOM 546 O O . ARG A 1 71 ? 46.961 22.468 30.882 1.00 6.95 71 ARG A O 1
ATOM 554 N N . ILE A 1 72 ? 47.830 22.929 28.849 1.00 5.74 72 ILE A N 1
ATOM 555 C CA . ILE A 1 72 ? 46.574 22.871 28.115 1.00 6.17 72 ILE A CA 1
ATOM 556 C C . ILE A 1 72 ? 46.789 22.043 26.852 1.00 6.21 72 ILE A C 1
ATOM 557 O O . ILE A 1 72 ? 47.705 22.316 26.071 1.00 5.76 72 ILE A O 1
ATOM 562 N N . ILE A 1 73 ? 45.963 21.023 26.659 1.00 5.54 73 ILE A N 1
ATOM 563 C CA . ILE A 1 73 ? 46.069 20.198 25.463 1.00 5.92 73 ILE A CA 1
ATOM 564 C C . ILE A 1 73 ? 44.700 20.005 24.841 1.00 5.43 73 ILE A C 1
ATOM 565 O O . ILE A 1 73 ? 43.679 20.047 25.526 1.00 6.88 73 ILE A O 1
ATOM 570 N N . ALA A 1 74 ? 44.687 19.810 23.529 1.00 5.89 74 ALA A N 1
ATOM 571 C CA . ALA A 1 74 ? 43.450 19.585 22.796 1.00 6.17 74 ALA A CA 1
ATOM 572 C C . ALA A 1 74 ? 43.639 18.327 21.968 1.00 6.12 74 ALA A C 1
ATOM 573 O O . ALA A 1 74 ? 44.715 18.095 21.412 1.00 6.18 74 ALA A O 1
ATOM 575 N N . VAL A 1 75 ? 42.600 17.504 21.906 1.00 5.89 75 VAL A N 1
ATOM 576 C CA . VAL A 1 75 ? 42.663 16.280 21.126 1.00 6.64 75 VAL A CA 1
ATOM 577 C C . VAL A 1 75 ? 41.376 16.113 20.334 1.00 7.30 75 VAL A C 1
ATOM 578 O O . VAL A 1 75 ? 40.296 16.472 20.798 1.00 7.86 75 VAL A O 1
ATOM 582 N N . HIS A 1 76 ? 41.510 15.590 19.121 1.00 6.76 76 HIS A N 1
ATOM 583 C CA . HIS A 1 76 ? 40.379 15.349 18.235 1.00 7.59 76 HIS A CA 1
ATOM 584 C C . HIS A 1 76 ? 40.783 14.094 17.475 1.00 7.77 76 HIS A C 1
ATOM 585 O O . HIS A 1 76 ? 41.389 14.158 16.402 1.00 8.16 76 HIS A O 1
ATOM 592 N N . VAL A 1 77 ? 40.451 12.952 18.065 1.00 8.66 77 VAL A N 1
ATOM 593 C CA . VAL A 1 77 ? 40.809 11.652 17.519 1.00 11.61 77 VAL A CA 1
ATOM 594 C C . VAL A 1 77 ? 39.677 10.993 16.748 1.00 14.30 77 VAL A C 1
ATOM 595 O O . VAL A 1 77 ? 38.626 10.696 17.310 1.00 15.31 77 VAL A O 1
ATOM 599 N N . PRO A 1 78 ? 39.883 10.750 15.444 1.00 20.45 78 PRO A N 1
ATOM 600 C CA . PRO A 1 78 ? 38.873 10.119 14.589 1.00 22.66 78 PRO A CA 1
ATOM 601 C C . PRO A 1 78 ? 38.732 8.625 14.868 1.00 23.44 78 PRO A C 1
ATOM 602 O O . PRO A 1 78 ? 39.515 8.050 15.624 1.00 24.77 78 PRO A O 1
ATOM 606 N N . SER A 1 88 ? 36.165 9.859 18.124 1.00 20.24 88 SER A N 1
ATOM 607 C CA . SER A 1 88 ? 36.002 9.025 19.308 1.00 20.60 88 SER A CA 1
ATOM 608 C C . SER A 1 88 ? 36.309 9.814 20.577 1.00 20.46 88 SER A C 1
ATOM 609 O O . SER A 1 88 ? 35.811 9.494 21.657 1.00 22.87 88 SER A O 1
ATOM 612 N N . LEU A 1 89 ? 37.132 10.847 20.436 1.00 15.70 89 LEU A N 1
ATOM 613 C CA . LEU A 1 89 ? 37.518 11.692 21.560 1.00 13.16 89 LEU A CA 1
ATOM 614 C C . LEU A 1 89 ? 37.796 13.093 21.032 1.00 11.38 89 LEU A C 1
ATOM 615 O O . LEU A 1 89 ? 38.647 13.274 20.166 1.00 12.22 89 LEU A O 1
ATOM 620 N N . SER A 1 90 ? 37.074 14.080 21.548 1.00 11.21 90 SER A N 1
ATOM 621 C CA . SER A 1 90 ? 37.252 15.458 21.109 1.00 11.08 90 SER A CA 1
ATOM 622 C C . SER A 1 90 ? 37.040 16.397 22.285 1.00 11.10 90 SER A C 1
ATOM 623 O O . SER A 1 90 ? 35.905 16.658 22.686 1.00 12.39 90 SER A O 1
ATOM 626 N N . THR A 1 91 ? 38.130 16.908 22.841 1.00 8.48 91 THR A N 1
ATOM 627 C CA . THR A 1 91 ? 38.002 17.802 23.977 1.00 9.17 91 THR A CA 1
ATOM 628 C C . THR A 1 91 ? 39.296 18.529 24.298 1.00 8.41 91 THR A C 1
ATOM 629 O O . THR A 1 91 ? 40.349 18.256 23.717 1.00 8.85 91 THR A O 1
ATOM 633 N N . VAL A 1 92 ? 39.195 19.469 25.228 1.00 7.98 92 VAL A N 1
ATOM 634 C CA . VAL A 1 92 ? 40.340 20.240 25.678 1.00 7.29 92 VAL A CA 1
ATOM 635 C C . VAL A 1 92 ? 40.547 19.871 27.138 1.00 6.69 92 VAL A C 1
ATOM 636 O O . VAL A 1 92 ? 39.600 19.872 27.929 1.00 8.12 92 VAL A O 1
ATOM 640 N N . MET A 1 93 ? 41.781 19.534 27.490 1.00 6.05 93 MET A N 1
ATOM 641 C CA . MET A 1 93 ? 42.104 19.147 28.857 1.00 5.63 93 MET A CA 1
ATOM 642 C C . MET A 1 93 ? 43.007 20.168 29.519 1.00 5.01 93 MET A C 1
ATOM 643 O O . MET A 1 93 ? 44.063 20.510 28.986 1.00 6.09 93 MET A O 1
ATOM 648 N N . TYR A 1 94 ? 42.584 20.651 30.684 1.00 6.02 94 TYR A N 1
ATOM 649 C CA . TYR A 1 94 ? 43.365 21.622 31.437 1.00 5.23 94 TYR A CA 1
ATOM 650 C C . TYR A 1 94 ? 43.999 20.898 32.617 1.00 5.30 94 TYR A C 1
ATOM 651 O O . TYR A 1 94 ? 43.334 20.146 33.327 1.00 6.05 94 TYR A O 1
ATOM 660 N N . ASN A 1 95 ? 45.294 21.117 32.812 1.00 4.89 95 ASN A N 1
ATOM 661 C CA . ASN A 1 95 ? 46.042 20.466 33.883 1.00 5.66 95 ASN A CA 1
ATOM 662 C C . ASN A 1 95 ? 45.846 18.951 33.883 1.00 6.78 95 ASN A C 1
ATOM 663 O O . ASN A 1 95 ? 45.550 18.352 34.918 1.00 7.22 95 ASN A O 1
ATOM 668 N N . PRO A 1 96 ? 46.008 18.308 32.716 1.00 6.05 96 PRO A N 1
ATOM 669 C CA . PRO A 1 96 ? 45.833 16.855 32.663 1.00 6.66 96 PRO A CA 1
ATOM 670 C C . PRO A 1 96 ? 46.971 16.136 33.372 1.00 7.36 96 PRO A C 1
ATOM 671 O O . PRO A 1 96 ? 48.111 16.604 33.378 1.00 8.24 96 PRO A O 1
ATOM 675 N N . LYS A 1 97 ? 46.646 15.015 34.011 1.00 7.76 97 LYS A N 1
ATOM 676 C CA . LYS A 1 97 ? 47.608 14.154 34.712 1.00 9.35 97 LYS A CA 1
ATOM 677 C C . LYS A 1 97 ? 47.281 12.700 34.521 1.00 8.19 97 LYS A C 1
ATOM 678 O O . LYS A 1 97 ? 46.175 12.331 34.559 1.00 8.71 97 LYS A O 1
ATOM 684 N N . ILE A 1 98 ? 48.338 11.917 34.306 1.00 8.48 98 ILE A N 1
ATOM 685 C CA . ILE A 1 98 ? 48.138 10.481 34.196 1.00 9.17 98 ILE A CA 1
ATOM 686 C C . ILE A 1 98 ? 48.211 9.913 35.608 1.00 8.75 98 ILE A C 1
ATOM 687 O O . ILE 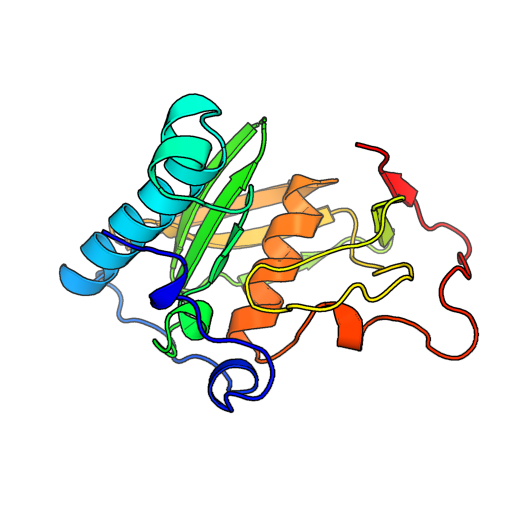A 1 98 ? 49.248 9.995 36.263 1.00 10.46 98 ILE A O 1
ATOM 692 N N . LEU A 1 99 ? 47.102 9.349 36.075 1.00 9.09 99 LEU A N 1
ATOM 693 C CA . LEU A 1 99 ? 47.031 8.793 37.423 1.00 9.57 99 LEU A CA 1
ATOM 694 C C . LEU A 1 99 ? 47.564 7.370 37.500 1.00 10.37 99 LEU A C 1
ATOM 695 O O . LEU A 1 99 ? 48.106 6.955 38.524 1.00 11.89 99 LEU A O 1
ATOM 700 N N . SER A 1 100 ? 47.395 6.621 36.418 1.00 10.37 100 SER A N 1
ATOM 701 C CA . SER A 1 100 ? 47.869 5.245 36.366 1.00 11.43 100 SER A CA 1
ATOM 702 C C . SER A 1 100 ? 47.985 4.810 34.915 1.00 11.24 100 SER A C 1
ATOM 703 O O . SER A 1 100 ? 47.425 5.444 34.021 1.00 11.01 100 SER A O 1
ATOM 706 N N . HIS A 1 101 ? 48.719 3.729 34.682 1.00 12.00 101 HIS A N 1
ATOM 707 C CA . HIS A 1 101 ? 48.887 3.220 33.331 1.00 12.35 101 HIS A CA 1
ATOM 708 C C . HIS A 1 101 ? 49.076 1.713 33.349 1.00 12.96 101 HIS A C 1
ATOM 709 O O . HIS A 1 101 ? 49.379 1.121 34.386 1.00 13.96 101 HIS A O 1
ATOM 716 N N . SER A 1 102 ? 48.900 1.101 32.185 1.00 12.55 102 SER A N 1
ATOM 717 C CA . SER A 1 102 ? 49.038 -0.339 32.045 1.00 13.34 102 SER A CA 1
ATOM 718 C C . SER A 1 102 ? 50.498 -0.743 31.917 1.00 14.33 102 SER A C 1
ATOM 719 O O . SER A 1 102 ? 51.356 0.077 31.590 1.00 14.84 102 SER A O 1
ATOM 722 N N . VAL A 1 103 ? 50.780 -1.975 32.329 1.00 14.98 103 VAL A N 1
ATOM 723 C CA . VAL A 1 103 ? 52.052 -2.586 32.087 1.00 16.49 103 VAL A CA 1
ATOM 724 C C . VAL A 1 103 ? 52.268 -2.710 30.562 1.00 14.77 103 VAL A C 1
ATOM 725 O O . VAL A 1 103 ? 53.301 -2.442 30.045 1.00 16.42 103 VAL A O 1
ATOM 729 N N . GLN A 1 104 ? 51.239 -3.175 29.914 1.00 13.57 104 GLN A N 1
ATOM 730 C CA . GLN A 1 104 ? 51.223 -3.415 28.477 1.00 14.20 104 GLN A CA 1
ATOM 731 C C . GLN A 1 104 ? 51.481 -2.122 27.716 1.00 13.09 104 GLN A C 1
ATOM 732 O O . GLN A 1 104 ? 50.848 -1.098 27.981 1.00 12.39 104 GLN A O 1
ATOM 738 N N . ASP A 1 105 ? 52.412 -2.176 26.769 1.00 13.96 105 ASP A N 1
ATOM 739 C CA . ASP A 1 105 ? 52.744 -1.012 25.962 1.00 13.04 105 ASP A CA 1
ATOM 740 C C . ASP A 1 105 ? 52.231 -1.159 24.536 1.00 12.55 105 ASP A C 1
ATOM 741 O O . ASP A 1 105 ? 51.767 -2.227 24.135 1.00 13.33 105 ASP A O 1
ATOM 746 N N . VAL A 1 106 ? 52.332 -0.080 23.770 1.00 9.51 106 VAL A N 1
ATOM 747 C CA . VAL A 1 106 ? 51.849 -0.066 22.399 1.00 10.16 106 VAL A CA 1
ATOM 748 C C . VAL A 1 106 ? 52.600 0.997 21.605 1.00 9.94 106 VAL A C 1
ATOM 749 O O . VAL A 1 106 ? 53.231 1.882 22.180 1.00 9.33 106 VAL A O 1
ATOM 753 N N . CYS A 1 107 ? 52.543 0.900 20.282 1.00 10.17 107 CYS A N 1
ATOM 754 C CA . CYS A 1 107 ? 53.189 1.882 19.424 1.00 10.79 107 CYS A CA 1
ATOM 755 C C . CYS A 1 107 ? 52.473 1.911 18.088 1.00 11.44 107 CYS A C 1
ATOM 756 O O . CYS A 1 107 ? 51.885 0.910 17.670 1.00 11.99 107 CYS A O 1
ATOM 759 N N . LEU A 1 108 ? 52.491 3.066 17.434 1.00 10.35 108 LEU A N 1
ATOM 760 C CA . LEU A 1 108 ? 51.868 3.192 16.124 1.00 11.13 108 LEU A CA 1
ATOM 761 C C . LEU A 1 108 ? 52.819 2.568 15.111 1.00 11.66 108 LEU A C 1
ATOM 762 O O . LEU A 1 108 ? 54.014 2.868 15.106 1.00 11.48 108 LEU A O 1
ATOM 767 N N . GLY A 1 109 ? 52.288 1.697 14.261 1.00 10.80 109 GLY A N 1
ATOM 768 C CA . GLY A 1 109 ? 53.112 1.040 13.264 1.00 12.10 109 GLY A CA 1
ATOM 769 C C . GLY A 1 109 ? 53.804 1.986 12.300 1.00 13.06 109 GLY A C 1
ATOM 770 O O . GLY A 1 109 ? 54.918 1.715 11.855 1.00 13.69 109 GLY A O 1
ATOM 771 N N . GLU A 1 110 ? 53.146 3.095 11.979 1.00 14.15 110 GLU A N 1
ATOM 772 C CA . GLU A 1 110 ? 53.702 4.075 11.051 1.00 16.40 110 GLU A CA 1
ATOM 773 C C . GLU A 1 110 ? 54.601 5.094 11.741 1.00 15.57 110 GLU A C 1
ATOM 774 O O . GLU A 1 110 ? 55.083 6.032 11.104 1.00 16.90 110 GLU A O 1
ATOM 780 N N . GLY A 1 111 ? 54.834 4.902 13.035 1.00 13.80 111 GLY A N 1
ATOM 781 C CA . GLY A 1 111 ? 55.660 5.834 13.781 1.00 13.45 111 GLY A CA 1
ATOM 782 C C . GLY A 1 111 ? 54.815 7.037 14.152 1.00 12.63 111 GLY A C 1
ATOM 783 O O . GLY A 1 111 ? 53.590 6.976 14.073 1.00 13.13 111 GLY A O 1
ATOM 784 N N . GLU A 1 112 ? 55.454 8.129 14.558 1.00 11.15 112 GLU A N 1
ATOM 785 C CA . GLU A 1 112 ? 54.714 9.329 14.921 1.00 11.08 112 GLU A CA 1
ATOM 786 C C . GLU A 1 112 ? 55.231 10.563 14.204 1.00 10.80 112 GLU A C 1
ATOM 787 O O . GLU A 1 112 ? 56.354 10.585 13.698 1.00 12.34 112 GLU A O 1
ATOM 793 N N . GLY A 1 113 ? 54.421 11.570 14.106 1.00 13.01 113 GLY A N 1
ATOM 794 C CA . GLY A 1 113 ? 54.853 12.856 13.596 1.00 11.87 113 GLY A CA 1
ATOM 795 C C . GLY A 1 113 ? 54.323 13.958 14.515 1.00 11.54 113 GLY A C 1
ATOM 796 O O . GLY A 1 113 ? 53.715 13.711 15.491 1.00 12.07 113 GLY A O 1
ATOM 797 N N . CYS A 1 114 ? 54.536 15.179 14.117 1.00 9.18 114 CYS A N 1
ATOM 798 C CA . CYS A 1 114 ? 54.219 16.307 14.953 1.00 9.20 114 CYS A CA 1
ATOM 799 C C . CYS A 1 114 ? 54.338 17.579 14.143 1.00 8.10 114 CYS A C 1
ATOM 800 O O . CYS A 1 114 ? 55.244 17.734 13.426 1.00 10.05 114 CYS A O 1
ATOM 803 N N . LEU A 1 115 ? 53.396 18.494 14.328 1.00 9.48 115 LEU A N 1
ATOM 804 C CA . LEU A 1 115 ? 53.394 19.728 13.493 1.00 9.50 115 LEU A CA 1
ATOM 805 C C . LEU A 1 115 ? 54.552 20.661 13.827 1.00 8.88 115 LEU A C 1
ATOM 806 O O . LEU A 1 115 ? 54.860 21.523 13.094 1.00 10.15 115 LEU A O 1
ATOM 811 N N . SER A 1 116 ? 55.194 20.383 14.952 1.00 8.40 116 SER A N 1
ATOM 812 C CA . SER A 1 116 ? 56.334 21.195 15.360 1.00 9.39 116 SER A CA 1
ATOM 813 C C . SER A 1 116 ? 57.636 20.589 14.846 1.00 10.48 116 SER A C 1
ATOM 814 O O . SER A 1 116 ? 58.710 21.139 15.071 1.00 12.99 116 SER A O 1
ATOM 817 N N . VAL A 1 117 ? 57.532 19.458 14.153 1.00 10.28 117 VAL A N 1
ATOM 818 C CA . VAL A 1 117 ? 58.707 18.771 13.623 1.00 11.09 117 VAL A CA 1
ATOM 819 C C . VAL A 1 117 ? 58.645 18.707 12.102 1.00 12.11 117 VAL A C 1
ATOM 820 O O . VAL A 1 117 ? 57.789 18.025 11.531 1.00 11.83 117 VAL A O 1
ATOM 824 N N . ASP A 1 118 ? 59.561 19.423 11.455 1.00 15.83 118 ASP A N 1
ATOM 825 C CA . ASP A 1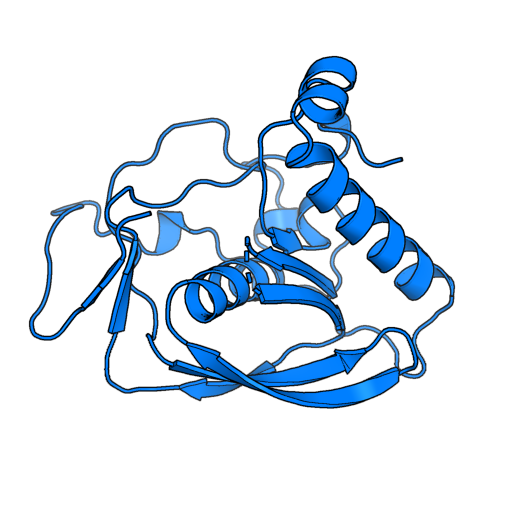 118 ? 59.613 19.480 9.999 1.00 18.03 118 ASP A CA 1
ATOM 826 C C . ASP A 1 118 ? 60.656 18.563 9.377 1.00 19.18 118 ASP A C 1
ATOM 827 O O . ASP A 1 118 ? 61.347 18.938 8.428 1.00 20.83 118 ASP A O 1
ATOM 832 N N . ARG A 1 119 ? 60.810 17.387 9.936 1.00 15.73 119 ARG A N 1
ATOM 833 C CA . ARG A 1 119 ? 61.642 16.299 9.382 1.00 16.27 119 ARG A CA 1
ATOM 834 C C . ARG A 1 119 ? 60.970 14.988 9.757 1.00 17.01 119 ARG A C 1
ATOM 835 O O . ARG A 1 119 ? 60.232 14.944 10.696 1.00 16.50 119 ARG A O 1
ATOM 843 N N . ASP A 1 120 ? 61.257 13.947 8.994 1.00 18.28 120 ASP A N 1
ATOM 844 C CA . ASP A 1 120 ? 60.711 12.615 9.140 1.00 19.90 120 ASP A CA 1
ATOM 845 C C . ASP A 1 120 ? 61.694 11.989 10.134 1.00 18.00 120 ASP A C 1
ATOM 846 O O . ASP A 1 120 ? 62.854 12.019 9.932 1.00 17.39 120 ASP A O 1
ATOM 851 N N . VAL A 1 121 ? 61.202 11.488 11.263 1.00 16.18 121 VAL A N 1
ATOM 852 C CA . VAL A 1 121 ? 62.053 10.712 12.159 1.00 14.08 121 VAL A CA 1
ATOM 853 C C . VAL A 1 121 ? 61.454 9.305 12.312 1.00 14.06 121 VAL A C 1
ATOM 854 O O . VAL A 1 121 ? 60.566 9.074 13.087 1.00 13.50 121 VAL A O 1
ATOM 858 N N . PRO A 1 122 ? 61.978 8.373 11.536 1.00 13.26 122 PRO A N 1
ATOM 859 C CA . PRO A 1 122 ? 61.504 6.986 11.561 1.00 13.16 122 PRO A CA 1
ATOM 860 C C . PRO A 1 122 ? 61.764 6.275 12.884 1.00 12.01 122 PRO A C 1
ATOM 861 O O . PRO A 1 122 ? 62.705 6.600 13.606 1.00 11.82 122 PRO A O 1
ATOM 865 N N . GLY A 1 123 ? 60.917 5.303 13.199 1.00 12.26 123 GLY A N 1
ATOM 866 C CA . GLY A 1 123 ? 61.099 4.554 14.426 1.00 11.18 123 GLY A CA 1
ATOM 867 C C . GLY A 1 123 ? 59.861 4.453 15.287 1.00 10.77 123 GLY A C 1
ATOM 868 O O . GLY A 1 123 ? 58.947 5.277 15.199 1.00 10.91 123 GLY A O 1
ATOM 869 N N . TYR A 1 124 ? 59.837 3.435 16.136 1.00 9.38 124 TYR A N 1
ATOM 870 C CA . TYR A 1 124 ? 58.709 3.214 17.023 1.00 8.73 124 TYR A CA 1
ATOM 871 C C . TYR A 1 124 ? 58.789 4.053 18.287 1.00 8.81 124 TYR A C 1
ATOM 872 O O . TYR A 1 124 ? 59.857 4.216 18.880 1.00 9.72 124 TYR A O 1
ATOM 881 N N . VAL A 1 125 ? 57.641 4.594 18.678 1.00 8.88 125 VAL A N 1
ATOM 882 C CA . VAL A 1 125 ? 57.518 5.394 19.886 1.00 9.52 125 VAL A CA 1
ATOM 883 C C . VAL A 1 125 ? 56.634 4.543 20.788 1.00 10.17 125 VAL A C 1
ATOM 884 O O . VAL A 1 125 ? 55.415 4.499 20.612 1.00 9.01 125 VAL A O 1
ATOM 888 N N . VAL A 1 126 ? 57.253 3.858 21.744 1.00 8.83 126 VAL A N 1
ATOM 889 C CA . VAL A 1 126 ? 56.519 2.978 22.643 1.00 10.03 126 VAL A CA 1
ATOM 890 C C . VAL A 1 126 ? 55.907 3.721 23.820 1.00 9.64 126 VAL A C 1
ATOM 891 O O . VAL A 1 126 ? 56.598 4.425 24.556 1.00 11.32 126 VAL A O 1
ATOM 895 N N . ARG A 1 127 ? 54.600 3.554 23.987 1.00 8.51 127 ARG A N 1
ATOM 896 C CA . ARG A 1 127 ? 53.866 4.208 25.060 1.00 8.51 127 ARG A CA 1
ATOM 897 C C . ARG A 1 127 ? 52.987 3.183 25.768 1.00 9.06 127 ARG A C 1
ATOM 898 O O . ARG A 1 127 ? 52.931 2.020 25.368 1.00 9.76 127 ARG A O 1
ATOM 906 N N . HIS A 1 128 ? 52.306 3.604 26.827 1.00 8.58 128 HIS A N 1
ATOM 907 C CA . HIS A 1 128 ? 51.433 2.689 27.554 1.00 9.25 128 HIS A CA 1
ATOM 908 C C . HIS A 1 128 ? 50.125 2.526 26.791 1.00 9.52 128 HIS A C 1
ATOM 909 O O . HIS A 1 128 ? 49.572 3.495 26.277 1.00 9.30 128 HIS A O 1
ATOM 916 N N . ASN A 1 129 ? 49.633 1.294 26.702 1.00 8.90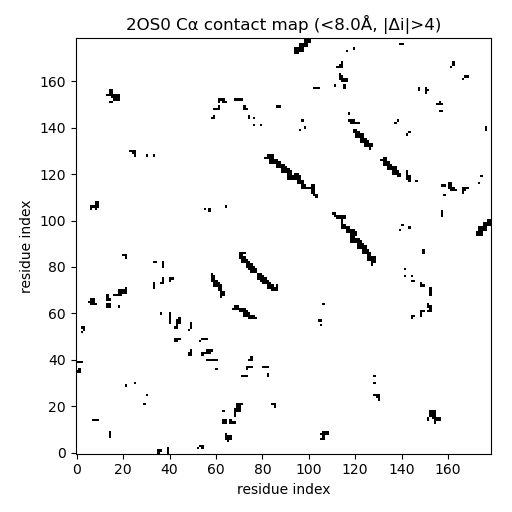 129 ASN A N 1
ATOM 917 C CA . ASN A 1 129 ? 48.401 1.042 25.971 1.00 9.40 129 ASN A CA 1
ATOM 918 C C . ASN A 1 129 ? 47.159 1.567 26.680 1.00 8.37 129 ASN A C 1
ATOM 919 O O . ASN A 1 129 ? 46.179 1.937 26.030 1.00 10.43 129 ASN A O 1
ATOM 924 N N . LYS A 1 130 ? 47.192 1.600 28.007 1.00 9.31 130 LYS A N 1
ATOM 925 C CA . LYS A 1 130 ? 46.053 2.093 28.768 1.00 10.52 130 LYS A CA 1
ATOM 926 C C . LYS A 1 130 ? 46.494 3.089 29.828 1.00 9.30 130 LYS A C 1
ATOM 927 O O . LYS A 1 130 ? 47.513 2.900 30.492 1.00 10.16 130 LYS A O 1
ATOM 933 N N . ILE A 1 131 ? 45.720 4.159 29.968 1.00 8.34 131 ILE A N 1
ATOM 934 C CA . ILE A 1 131 ? 46.006 5.190 30.954 1.00 9.21 131 ILE A CA 1
ATOM 935 C C . ILE A 1 131 ? 44.720 5.739 31.542 1.00 8.15 131 ILE A C 1
ATOM 936 O O . ILE A 1 131 ? 43.674 5.738 30.895 1.00 9.04 131 ILE A O 1
ATOM 941 N N . THR A 1 132 ? 44.808 6.181 32.789 1.00 8.35 132 THR A N 1
ATOM 942 C CA . THR A 1 132 ? 43.681 6.801 33.462 1.00 8.51 132 THR A CA 1
ATOM 943 C C . THR A 1 132 ? 44.161 8.234 33.618 1.00 8.58 132 THR A C 1
ATOM 944 O O . THR A 1 132 ? 45.220 8.484 34.197 1.00 8.40 132 THR A O 1
ATOM 948 N N . VAL A 1 133 ? 43.392 9.171 33.077 1.00 7.92 133 VAL A N 1
ATOM 949 C CA . VAL A 1 133 ? 43.762 10.577 33.118 1.00 7.74 133 VAL A CA 1
ATOM 950 C C . VAL A 1 133 ? 42.723 11.450 33.797 1.00 7.48 133 VAL A C 1
ATOM 951 O O . VAL A 1 133 ? 41.522 11.286 33.585 1.00 8.46 133 VAL A O 1
ATOM 955 N N . SER A 1 134 ? 43.195 12.372 34.626 1.00 8.99 134 SER A N 1
ATOM 956 C CA . SER A 1 134 ? 42.301 13.305 35.289 1.00 8.34 134 SER A CA 1
ATOM 957 C C . SER A 1 134 ? 42.607 14.664 34.677 1.00 7.84 134 SER 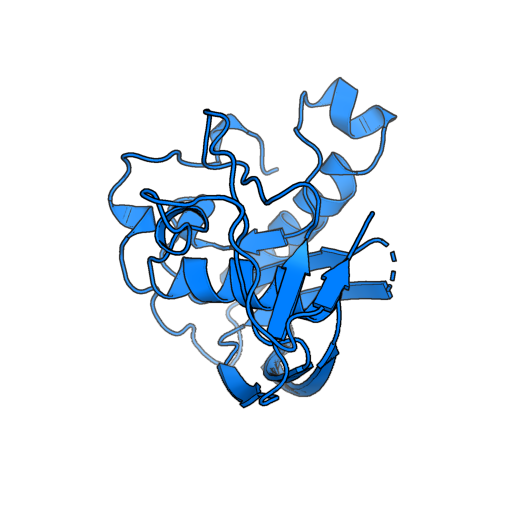A C 1
ATOM 958 O O . SER A 1 134 ? 43.751 14.959 34.326 1.00 8.29 134 SER A O 1
ATOM 961 N N . TYR A 1 135 ? 41.581 15.483 34.517 1.00 7.00 135 TYR A N 1
ATOM 962 C CA . TYR A 1 135 ? 41.781 16.805 33.952 1.00 6.41 135 TYR A CA 1
ATOM 963 C C . TYR A 1 135 ? 40.577 17.662 34.267 1.00 6.69 135 TYR A C 1
ATOM 964 O O . TYR A 1 135 ? 39.560 17.169 34.752 1.00 7.22 135 TYR A O 1
ATOM 973 N N . PHE A 1 136 ? 40.713 18.956 34.018 1.00 6.28 136 PHE A N 1
ATOM 974 C CA . PHE A 1 136 ? 39.618 19.885 34.228 1.00 6.09 136 PHE A CA 1
ATOM 975 C C . PHE A 1 136 ? 39.145 20.292 32.841 1.00 5.54 136 PHE A C 1
ATOM 976 O O . PHE A 1 136 ? 39.966 20.517 31.946 1.00 6.15 136 PHE A O 1
ATOM 984 N N . ASP A 1 137 ? 37.832 20.351 32.642 1.00 5.71 137 ASP A N 1
ATOM 985 C CA . ASP A 1 137 ? 37.319 20.758 31.344 1.00 5.91 137 ASP A CA 1
ATOM 986 C C . ASP A 1 137 ? 37.278 22.280 31.272 1.00 6.34 137 ASP A C 1
ATOM 987 O O . ASP A 1 137 ? 37.741 22.967 32.185 1.00 6.31 137 ASP A O 1
ATOM 992 N N . MET A 1 138 ? 36.727 22.795 30.181 1.00 6.94 138 MET A N 1
ATOM 993 C CA . MET A 1 138 ? 36.644 24.233 29.951 1.00 7.45 138 MET A CA 1
ATOM 994 C C . MET A 1 138 ? 35.876 24.997 31.026 1.00 7.16 138 MET A C 1
ATOM 995 O O . MET A 1 138 ? 36.054 26.208 31.183 1.00 7.86 138 MET A O 1
ATOM 1000 N N . ALA A 1 139 ? 35.016 24.296 31.756 1.00 7.10 139 ALA A N 1
ATOM 1001 C CA . ALA A 1 139 ? 34.237 24.928 32.815 1.00 6.19 139 ALA A CA 1
ATOM 1002 C C . ALA A 1 139 ? 34.913 24.778 34.172 1.00 6.50 139 ALA A C 1
ATOM 1003 O O . ALA A 1 139 ? 34.417 25.287 35.176 1.00 7.46 139 ALA A O 1
ATOM 1005 N N . GLY A 1 140 ? 36.047 24.084 34.206 1.00 5.43 140 GLY A N 1
ATOM 1006 C CA . GLY A 1 140 ? 36.739 23.885 35.467 1.00 5.89 140 GLY 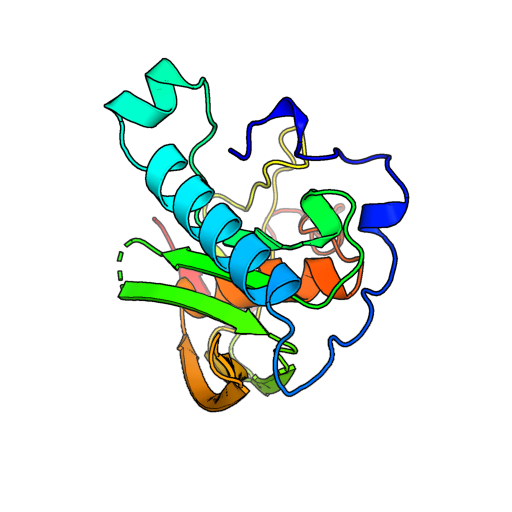A CA 1
ATOM 1007 C C . GLY A 1 140 ? 36.209 22.685 36.232 1.00 4.98 140 GLY A C 1
ATOM 1008 O O . GLY A 1 140 ? 36.504 22.522 37.414 1.00 6.65 140 GLY A O 1
ATOM 1009 N N . GLU A 1 141 ? 35.414 21.850 35.567 1.00 6.07 141 GLU A N 1
ATOM 1010 C CA . GLU A 1 141 ? 34.863 20.658 36.203 1.00 6.02 141 GLU A CA 1
ATOM 1011 C C . GLU A 1 141 ? 35.843 19.512 35.976 1.00 6.43 141 GLU A C 1
ATOM 1012 O O . GLU A 1 141 ? 36.395 19.364 34.881 1.00 6.76 141 GLU A O 1
ATOM 1018 N N . LYS A 1 142 ? 36.060 18.704 37.006 1.00 6.89 142 LYS A N 1
ATOM 1019 C CA . LYS A 1 142 ? 37.001 17.599 36.907 1.00 7.74 142 LYS A CA 1
ATOM 1020 C C . LYS A 1 142 ? 36.429 16.357 36.238 1.00 8.64 142 LYS A C 1
ATOM 1021 O O . LYS A 1 142 ? 35.249 16.030 36.387 1.00 9.28 142 LYS A O 1
ATOM 1027 N N . HIS A 1 143 ? 37.287 15.679 35.486 1.00 7.88 143 HIS A N 1
ATOM 1028 C CA . HIS A 1 143 ? 36.925 14.454 34.791 1.00 7.98 143 HIS A CA 1
ATOM 1029 C C . HIS A 1 143 ? 38.032 13.438 35.037 1.00 8.07 143 HIS A C 1
ATOM 1030 O O . HIS A 1 143 ? 39.195 13.801 35.209 1.00 8.62 143 HIS A O 1
ATOM 1037 N N . LYS A 1 144 ? 37.655 12.167 35.073 1.00 9.60 144 LYS A N 1
ATOM 1038 C CA . LYS A 1 144 ? 38.606 11.082 35.254 1.00 11.02 144 LYS A CA 1
ATOM 1039 C C . LYS A 1 144 ? 38.217 10.095 34.170 1.00 10.92 144 LYS A C 1
ATOM 1040 O O . LYS A 1 144 ? 37.135 9.509 34.217 1.00 11.79 144 LYS A O 1
ATOM 1046 N N . VAL A 1 145 ? 39.087 9.925 33.181 1.00 9.52 145 VAL A N 1
ATOM 1047 C CA . VAL A 1 145 ? 38.787 9.037 32.072 1.00 11.13 145 VAL A CA 1
ATOM 1048 C C . VAL A 1 145 ? 39.816 7.943 31.837 1.00 10.88 145 VAL A C 1
ATOM 1049 O O . VAL A 1 145 ? 41.008 8.119 32.092 1.00 10.42 145 VAL A O 1
ATOM 1053 N N . ARG A 1 146 ? 39.319 6.809 31.351 1.00 9.61 146 ARG A N 1
ATOM 1054 C CA . ARG A 1 146 ? 40.168 5.657 31.005 1.00 11.02 146 ARG A CA 1
ATOM 1055 C C . ARG A 1 146 ? 40.286 5.611 29.527 1.00 10.80 146 ARG A C 1
ATOM 1056 O O . ARG A 1 146 ? 39.329 5.440 28.863 1.00 12.65 146 ARG A O 1
ATOM 1064 N N . LEU A 1 147 ? 41.525 5.783 29.037 1.00 8.52 147 LEU A N 1
ATOM 1065 C CA . LEU A 1 147 ? 41.783 5.764 27.607 1.00 9.34 147 LEU A CA 1
ATOM 1066 C C . LEU A 1 147 ? 42.679 4.596 27.238 1.00 8.59 147 LEU A C 1
ATOM 1067 O O . LEU A 1 147 ? 43.429 4.090 28.071 1.00 9.16 147 LEU A O 1
ATOM 1072 N N . LYS A 1 148 ? 42.605 4.179 25.980 1.00 8.85 148 LYS A N 1
ATOM 1073 C CA . LYS A 1 148 ? 43.423 3.073 25.508 1.00 9.60 148 LYS A CA 1
ATOM 1074 C C . LYS A 1 148 ? 43.687 3.205 24.019 1.00 10.16 148 LYS A C 1
ATOM 1075 O O . LYS A 1 148 ? 43.091 4.043 23.339 1.00 9.05 148 LYS A O 1
ATOM 1081 N N . ASN A 1 149 ? 44.599 2.377 23.524 1.00 10.22 149 ASN A N 1
ATOM 1082 C CA . ASN A 1 149 ? 44.923 2.349 22.107 1.00 10.21 149 ASN A CA 1
ATOM 1083 C C . ASN A 1 149 ? 45.341 3.711 21.560 1.00 9.37 149 ASN A C 1
ATOM 1084 O O . ASN A 1 149 ? 46.097 4.432 22.203 1.00 8.47 149 ASN A O 1
ATOM 1089 N N . TYR A 1 150 ? 44.848 4.058 20.375 1.00 9.16 150 TYR A N 1
ATOM 1090 C CA . TYR A 1 150 ? 45.200 5.321 19.733 1.00 9.09 150 TYR A CA 1
ATOM 1091 C C . TYR A 1 150 ? 44.901 6.552 20.585 1.00 8.94 150 TYR A C 1
ATOM 1092 O O . TYR A 1 150 ? 45.720 7.468 20.650 1.00 8.27 150 TYR A O 1
ATOM 1101 N N . GLU A 1 151 ? 43.744 6.587 21.239 1.00 8.35 151 GLU A N 1
ATOM 1102 C CA . GLU A 1 151 ? 43.417 7.735 22.081 1.00 8.71 151 GLU A CA 1
ATOM 1103 C C . GLU A 1 151 ? 44.456 7.906 23.188 1.00 7.37 151 GLU A C 1
ATOM 1104 O O . GLU A 1 151 ? 44.839 9.027 23.520 1.00 8.01 151 GLU A O 1
ATOM 1110 N N . ALA A 1 152 ? 44.909 6.794 23.759 1.00 7.81 152 ALA A N 1
ATOM 1111 C CA . ALA A 1 152 ? 45.908 6.838 24.819 1.00 7.35 152 ALA A CA 1
ATOM 1112 C C . ALA A 1 152 ? 47.234 7.356 24.273 1.00 6.86 152 ALA A C 1
ATOM 1113 O O . ALA A 1 152 ? 47.933 8.122 24.938 1.00 6.10 152 ALA A O 1
ATOM 1115 N N . ILE A 1 153 ? 47.577 6.932 23.060 1.00 6.72 153 ILE A N 1
ATOM 1116 C CA . ILE A 1 153 ? 48.815 7.365 22.424 1.00 6.82 153 ILE A CA 1
ATOM 1117 C C . ILE A 1 153 ? 48.795 8.874 22.201 1.00 6.65 153 ILE A C 1
ATOM 1118 O O . ILE A 1 153 ? 49.748 9.575 22.543 1.00 7.25 153 ILE A O 1
ATOM 1123 N N . VAL A 1 154 ? 47.703 9.375 21.632 1.00 6.70 154 VAL A N 1
ATOM 1124 C CA . VAL A 1 154 ? 47.591 10.804 21.366 1.00 6.11 154 VAL A CA 1
ATOM 1125 C C . VAL A 1 154 ? 47.700 11.636 22.643 1.00 6.39 154 VAL A C 1
ATOM 1126 O O . VAL A 1 154 ? 48.431 12.627 22.688 1.00 6.47 154 VAL A O 1
ATOM 1130 N N . VAL A 1 155 ? 46.980 11.238 23.685 1.00 6.93 155 VAL A N 1
ATOM 1131 C CA . VAL A 1 155 ? 47.026 11.983 24.932 1.00 6.28 155 VAL A CA 1
ATOM 1132 C C . VAL A 1 155 ? 48.423 11.952 25.556 1.00 6.58 155 VAL A C 1
ATOM 1133 O O . VAL A 1 155 ? 48.880 12.958 26.097 1.00 8.04 155 VAL A O 1
ATOM 1137 N N . GLN A 1 156 ? 49.116 10.818 25.476 1.00 5.66 156 GLN A N 1
ATOM 1138 C CA . GLN A 1 156 ? 50.469 10.745 26.030 1.00 5.77 156 GLN A CA 1
ATOM 1139 C C . GLN A 1 156 ? 51.425 11.633 25.226 1.00 5.51 156 GLN A C 1
ATOM 1140 O O . GLN A 1 156 ? 52.337 12.238 25.780 1.00 6.08 156 GLN A O 1
ATOM 1146 N N . HIS A 1 157 ? 51.213 11.711 23.916 1.00 6.21 157 HIS A N 1
ATOM 1147 C CA . HIS A 1 157 ? 52.034 12.552 23.050 1.00 6.03 157 HIS A CA 1
ATOM 1148 C C . HIS A 1 157 ? 51.853 14.015 23.478 1.00 5.87 157 HIS A C 1
ATOM 1149 O O . HIS A 1 157 ? 52.829 14.758 23.622 1.00 6.37 157 HIS A O 1
ATOM 1156 N N . GLU A 1 158 ? 50.605 14.423 23.697 1.00 5.54 158 GLU A N 1
ATOM 1157 C CA . GLU A 1 158 ? 50.339 15.801 24.095 1.00 5.68 158 GLU A CA 1
ATOM 1158 C C . GLU A 1 158 ? 50.801 16.115 25.515 1.00 5.77 158 GLU A C 1
ATOM 1159 O O . GLU A 1 158 ? 51.312 17.202 25.776 1.00 5.81 158 GLU A O 1
ATOM 1165 N N . ILE A 1 159 ? 50.624 15.177 26.441 1.00 6.28 159 ILE A N 1
ATOM 1166 C CA . ILE A 1 159 ? 51.082 15.424 27.802 1.00 6.11 159 ILE A CA 1
ATOM 1167 C C . ILE A 1 159 ? 52.607 15.538 27.783 1.00 6.63 159 ILE A C 1
ATOM 1168 O O . ILE A 1 159 ? 53.181 16.335 28.521 1.00 6.30 159 ILE A O 1
ATOM 1173 N N . ASP A 1 160 ? 53.270 14.759 26.932 1.00 5.79 160 ASP A N 1
ATOM 1174 C CA . ASP A 1 160 ? 54.723 14.864 26.829 1.00 6.17 160 ASP A CA 1
ATOM 1175 C C . ASP A 1 160 ? 55.079 16.316 26.484 1.00 5.92 160 ASP A C 1
ATOM 1176 O O . ASP A 1 160 ? 56.034 16.873 27.026 1.00 6.15 160 ASP A O 1
ATOM 1181 N N . HIS A 1 161 ? 54.321 16.931 25.579 1.00 4.87 161 HIS A N 1
ATOM 1182 C CA . HIS A 1 161 ? 54.600 18.315 25.204 1.00 5.38 161 HIS A CA 1
ATOM 1183 C C . HIS A 1 161 ? 54.618 19.271 26.387 1.00 5.81 161 HIS A C 1
ATOM 1184 O O . HIS A 1 161 ? 55.447 20.183 26.433 1.00 5.99 161 HIS A O 1
ATOM 1191 N N . ILE A 1 162 ? 53.696 19.093 27.331 1.00 4.91 162 ILE A N 1
ATOM 1192 C CA . ILE A 1 162 ? 53.662 20.003 28.467 1.00 5.57 162 ILE A CA 1
ATOM 1193 C C . ILE A 1 162 ? 54.737 19.709 29.502 1.00 6.19 162 ILE A C 1
ATOM 1194 O O . ILE A 1 162 ? 54.882 20.440 30.480 1.00 6.19 162 ILE A O 1
ATOM 1199 N N . ASN A 1 163 ? 55.503 18.645 29.263 1.00 6.11 163 ASN A N 1
ATOM 1200 C CA . ASN A 1 163 ? 56.614 18.271 30.133 1.00 6.64 163 ASN A CA 1
ATOM 1201 C C . ASN A 1 163 ? 57.929 18.470 29.362 1.00 7.10 163 ASN A C 1
ATOM 1202 O O . ASN A 1 163 ? 58.997 18.055 29.815 1.00 7.84 163 ASN A O 1
ATOM 1207 N N . GLY A 1 164 ? 57.835 19.101 28.192 1.00 6.75 164 GLY A N 1
ATOM 1208 C CA . GLY A 1 164 ? 59.010 19.381 27.379 1.00 6.93 164 GLY A CA 1
ATOM 1209 C C . GLY A 1 164 ? 59.589 18.209 26.609 1.00 5.40 164 GLY A C 1
ATOM 1210 O O . GLY A 1 164 ? 60.753 18.240 26.207 1.00 7.31 164 GLY A O 1
ATOM 1211 N N . ILE A 1 165 ? 58.773 17.186 26.384 1.00 6.15 165 ILE A N 1
ATOM 1212 C CA . ILE A 1 165 ? 59.218 15.987 25.681 1.00 6.44 165 ILE A CA 1
ATOM 1213 C C . ILE A 1 165 ? 58.643 15.889 24.266 1.00 6.64 165 ILE A C 1
ATOM 1214 O O . ILE A 1 165 ? 57.457 16.142 24.054 1.00 7.00 165 ILE A O 1
ATOM 1219 N N . MET A 1 166 ? 59.496 15.523 23.310 1.00 7.08 166 MET A N 1
ATOM 1220 C CA . MET A 1 166 ? 59.109 15.372 21.908 1.00 6.98 166 MET A CA 1
ATOM 1221 C C . MET A 1 166 ? 59.077 13.880 21.580 1.00 6.40 166 MET A C 1
ATOM 1222 O O . MET A 1 166 ? 59.806 13.092 22.180 1.00 7.72 166 MET A O 1
ATOM 1227 N N . PHE A 1 167 ? 58.258 13.490 20.609 1.00 6.58 167 PHE A N 1
ATOM 1228 C CA . PHE A 1 167 ? 58.126 12.074 20.287 1.00 6.64 167 PHE A CA 1
ATOM 1229 C C . PHE A 1 167 ? 59.434 11.361 19.955 1.00 6.74 167 PHE A C 1
ATOM 1230 O O . PHE A 1 167 ? 59.639 10.222 20.377 1.00 7.48 167 PHE A O 1
ATOM 1238 N N . TYR A 1 168 ? 60.324 12.021 19.221 1.00 7.05 168 TYR A N 1
ATOM 1239 C CA . TYR A 1 168 ? 61.584 11.382 18.850 1.00 7.35 168 TYR A CA 1
ATOM 1240 C C . TYR A 1 168 ? 62.524 11.127 20.027 1.00 7.93 168 TYR A C 1
ATOM 1241 O O . TYR A 1 168 ? 63.498 10.386 19.892 1.00 8.99 168 TYR A O 1
ATOM 1250 N N . ASP A 1 169 ? 62.233 11.721 21.183 1.00 7.75 169 ASP A N 1
ATOM 1251 C CA . ASP A 1 169 ? 63.064 11.495 22.362 1.00 7.59 169 ASP A CA 1
ATOM 1252 C C . ASP A 1 169 ? 62.944 10.028 22.768 1.00 8.70 169 ASP A C 1
ATOM 1253 O O . ASP A 1 169 ? 63.839 9.474 23.408 1.00 10.15 169 ASP A O 1
ATOM 1258 N N . HIS A 1 170 ? 61.829 9.405 22.393 1.00 7.56 170 HIS A N 1
ATOM 1259 C CA . HIS A 1 170 ? 61.564 8.011 22.739 1.00 8.88 170 HIS A CA 1
ATOM 1260 C C . HIS A 1 170 ? 62.105 6.971 21.774 1.00 9.02 170 HIS A C 1
ATOM 1261 O O . HIS A 1 170 ? 62.126 5.785 22.092 1.00 9.77 170 HIS A O 1
ATOM 1268 N N . ILE A 1 171 ? 62.533 7.403 20.597 1.00 8.86 171 ILE A N 1
ATOM 1269 C CA . ILE A 1 171 ? 63.025 6.462 19.603 1.00 9.28 171 ILE A CA 1
ATOM 1270 C C . ILE A 1 171 ? 64.410 5.899 19.904 1.00 11.23 171 ILE A C 1
ATOM 1271 O O . ILE A 1 171 ? 65.334 6.631 20.260 1.00 11.46 171 ILE A O 1
ATOM 1276 N N . ASN A 1 172 ? 64.538 4.582 19.770 1.00 11.30 172 ASN A N 1
ATOM 1277 C CA . ASN A 1 172 ? 65.816 3.916 19.991 1.00 14.40 172 ASN A CA 1
ATOM 1278 C C . ASN A 1 172 ? 66.626 4.140 18.719 1.00 15.24 172 ASN A C 1
ATOM 1279 O O . ASN A 1 172 ? 66.422 3.448 17.721 1.00 15.25 172 ASN A O 1
ATOM 1284 N N . LYS A 1 173 ? 67.536 5.107 18.752 1.00 16.61 173 LYS A N 1
ATOM 1285 C CA . LYS A 1 173 ? 68.352 5.422 17.584 1.00 19.77 173 LYS A CA 1
ATOM 1286 C C . LYS A 1 173 ? 69.145 4.234 17.048 1.00 20.93 173 LYS A C 1
ATOM 1287 O O . LYS A 1 173 ? 69.305 4.086 15.837 1.00 22.67 173 LYS A O 1
ATOM 1293 N N . GLU A 1 174 ? 69.641 3.389 17.946 1.00 21.18 174 GLU A N 1
ATOM 1294 C CA . GLU A 1 174 ? 70.420 2.223 17.540 1.00 22.47 174 GLU A CA 1
ATOM 1295 C C . GLU A 1 174 ? 69.583 1.210 16.763 1.00 22.16 174 GLU A C 1
ATOM 1296 O O . GLU A 1 174 ? 70.027 0.673 15.748 1.00 22.04 174 GLU A O 1
ATOM 1302 N N . ASN A 1 175 ? 68.373 0.952 17.249 1.00 20.35 175 ASN A N 1
ATOM 1303 C CA . ASN A 1 175 ? 67.459 0.010 16.611 1.00 19.40 175 ASN A CA 1
ATOM 1304 C C . ASN A 1 175 ? 66.060 0.622 16.620 1.00 17.13 175 ASN A C 1
ATOM 1305 O O . ASN A 1 175 ? 65.204 0.229 17.412 1.00 16.80 175 ASN A O 1
ATOM 1310 N N . PRO A 1 176 ? 65.815 1.596 15.730 1.00 17.20 176 PRO A N 1
ATOM 1311 C CA . PRO A 1 176 ? 64.532 2.297 15.607 1.00 15.66 176 PRO A CA 1
ATOM 1312 C C . PRO A 1 176 ? 63.275 1.433 15.533 1.00 14.71 176 PRO A C 1
ATOM 1313 O O . PRO A 1 176 ? 62.220 1.836 16.020 1.00 11.84 176 PRO A O 1
ATOM 1317 N N . PHE A 1 177 ? 63.372 0.251 14.932 1.00 15.61 177 PHE A N 1
ATOM 1318 C CA . PHE A 1 177 ? 62.194 -0.599 14.816 1.00 16.07 177 PHE A CA 1
ATOM 1319 C C . PHE A 1 177 ? 62.185 -1.850 15.685 1.00 16.59 177 PHE A C 1
ATOM 1320 O O . PHE A 1 177 ? 61.479 -2.813 15.391 1.00 15.71 177 PHE A O 1
ATOM 1328 N N . ALA A 1 178 ? 62.959 -1.831 16.764 1.00 16.10 178 ALA A N 1
ATOM 1329 C CA . ALA A 1 178 ? 62.993 -2.968 17.672 1.00 17.74 178 ALA A CA 1
ATOM 1330 C C . ALA A 1 178 ? 61.647 -3.033 18.387 1.00 18.74 178 ALA A C 1
ATOM 1331 O O . ALA A 1 178 ? 61.111 -2.004 18.803 1.00 18.94 178 ALA A O 1
ATOM 1333 N N . LEU A 1 179 ? 61.076 -4.215 18.530 1.00 18.35 179 LEU A N 1
ATOM 1334 C CA . LEU A 1 179 ? 59.837 -4.407 19.217 1.00 20.56 179 LEU A CA 1
ATOM 1335 C C . LEU A 1 179 ? 59.927 -5.401 20.372 1.00 22.00 179 LEU A C 1
ATOM 1336 O O . LEU A 1 179 ? 59.928 -6.609 20.164 1.00 22.74 179 LEU A O 1
ATOM 1341 N N . LYS A 1 180 ? 59.878 -4.915 21.586 1.00 17.85 180 LYS A N 1
ATOM 1342 C CA . LYS A 1 180 ? 59.870 -5.834 22.685 1.00 20.42 180 LYS A CA 1
ATOM 1343 C C . LYS A 1 180 ? 58.621 -6.692 22.752 1.00 21.35 180 LYS A C 1
ATOM 1344 O O . LYS A 1 180 ? 57.563 -6.330 22.357 1.00 20.39 180 LYS A O 1
ATOM 1350 N N . GLU A 1 181 ? 58.858 -7.874 23.275 1.00 30.40 181 GLU A N 1
ATOM 1351 C CA . GLU A 1 181 ? 57.934 -8.578 24.087 1.00 31.68 181 GLU A CA 1
ATOM 1352 C C . GLU A 1 181 ? 56.854 -7.871 24.664 1.00 30.07 181 GLU A C 1
ATOM 1353 O O . GLU A 1 181 ? 56.948 -7.041 25.545 1.00 30.16 181 GLU A O 1
ATOM 1359 N N . GLY A 1 182 ? 55.740 -8.219 24.088 1.00 31.50 182 GLY A N 1
ATOM 1360 C CA . GLY A 1 182 ? 54.563 -7.865 24.710 1.00 28.51 182 GLY A CA 1
ATOM 1361 C C . GLY A 1 182 ? 54.014 -6.570 24.210 1.00 26.55 182 GLY A C 1
ATOM 1362 O O . GLY A 1 182 ? 52.970 -6.258 24.575 1.00 28.03 182 GLY A O 1
ATOM 1363 N N . VAL A 1 183 ? 54.742 -5.841 23.368 1.00 19.52 183 VAL A N 1
ATOM 1364 C CA . VAL A 1 183 ? 54.282 -4.534 22.875 1.00 15.89 183 VAL A CA 1
ATOM 1365 C C . VAL A 1 183 ? 53.254 -4.714 21.782 1.00 13.96 183 VAL A C 1
ATOM 1366 O O . VAL A 1 183 ? 53.411 -5.547 20.903 1.00 13.90 183 VAL A O 1
ATOM 1370 N N . LEU A 1 184 ? 52.158 -3.997 21.858 1.00 13.21 184 LEU A N 1
ATOM 1371 C CA . LEU A 1 184 ? 51.144 -3.950 20.806 1.00 13.24 184 LEU A CA 1
ATOM 1372 C C . LEU A 1 184 ? 51.470 -2.980 19.704 1.00 12.09 184 LEU A C 1
ATOM 1373 O O . LEU A 1 184 ? 52.232 -2.068 19.912 1.00 11.81 184 LEU A O 1
ATOM 1378 N N . VAL A 1 185 ? 50.847 -3.205 18.582 1.00 12.88 185 VAL A N 1
ATOM 1379 C CA . VAL A 1 185 ? 51.020 -2.325 17.438 1.00 12.55 185 VAL A CA 1
ATOM 1380 C C . VAL A 1 185 ? 49.660 -1.889 16.917 1.00 13.58 185 VAL A C 1
ATOM 1381 O O . VAL A 1 185 ? 48.735 -2.697 16.807 1.00 15.37 185 VAL A O 1
ATOM 1385 N N . ILE A 1 186 ? 49.524 -0.616 16.689 1.00 12.19 186 ILE A N 1
ATOM 1386 C CA . ILE A 1 186 ? 48.336 -0.052 16.077 1.00 13.55 186 ILE A CA 1
ATOM 1387 C C . ILE A 1 186 ? 48.637 0.363 14.670 1.00 13.75 186 ILE A C 1
ATOM 1388 O O . ILE A 1 186 ? 49.604 1.032 14.439 1.00 13.81 186 ILE A O 1
ATOM 1393 N N . GLU A 1 187 ? 47.791 -0.047 13.758 1.00 13.20 187 GLU A N 1
ATOM 1394 C CA . GLU A 1 187 ? 47.959 0.270 12.369 1.00 16.03 187 GLU A CA 1
ATOM 1395 C C . GLU A 1 187 ? 46.776 1.071 11.920 1.00 18.34 187 GLU A C 1
ATOM 1396 O O . GLU A 1 187 ? 45.719 0.624 11.897 1.00 19.29 187 GLU A O 1
ATOM 1402 N N . LEU A 1 188 ? 47.039 2.322 11.649 1.00 26.39 188 LEU A N 1
ATOM 1403 C CA . LEU A 1 188 ? 45.960 3.208 11.260 1.00 28.32 188 LEU A CA 1
ATOM 1404 C C . LEU A 1 188 ? 45.681 2.937 9.777 1.00 29.43 188 LEU A C 1
ATOM 1405 O O . LEU A 1 188 ? 46.660 2.783 9.050 1.00 30.78 188 LEU A O 1
#

Sequence (179 aa):
MITMKDIIREGNPTLRAVAEEVPVPITEEDRQLGEDMLTFLKNSQDPVKAEELQLRGDVGLAAPQLDISKRIIAVHVPSLSTVMYNPKILSHSVQDVCLGEGEGCLSVDRDVPGYVVRHNKITVSYFDMAGEKHKVRLKNYEAIVVQHEIDHINGIMFYDHINKENPFALKEGVLVIEL

Nearest PDB structures (foldseek):
  2os0-assembly1_A  TM=1.006E+00  e=3.617E-40  Enterococcus faecalis
  2os1-assembly1_A  TM=1.005E+00  e=5.947E-39  Enterococcus faecalis
  6ow7-assembly2_Q  TM=9.964E-01  e=3.695E-31  Streptococcus pneumoniae
  3sw8-assembly1_P  TM=9.941E-01  e=9.597E-31  Streptococcus pneumoniae
  2os3-assembly1_A  TM=9.802E-01  e=1.148E-29  Streptococcus pyogenes M1 GAS

CATH classification: 3.90.45.10

B-factor: mean 14.54, std 9.59, range [3.83, 50.71]

Radius of gyration: 15.71 Å; Cα contacts (8 Å, |Δi|>4): 381; chains: 1; bounding box: 36×42×36 Å

InterPro domains:
  IPR023635 Peptide deformylase [MF_00163] (3-186)
  IPR023635 Peptide deformylase [PF01327] (4-175)
  IPR023635 Peptide deformylase [PIRSF004749] (4-182)
  IPR023635 Peptide deformylase [PR01576] (47-76)
  IPR023635 Peptide deformylase [PR01576] (112-123)
  IPR023635 Peptide deformylase [PR01576] (125-143)
  IPR023635 Peptide deformylase [PR01576] (144-173)
  IPR023635 Peptide deformylase [PTHR10458] (3-175)
  IPR023635 Peptide deformylase [TIGR00079] (5-181)
  IPR023635 Peptide deformylase [cd00487] (7-167)
  IPR036821 Peptide deformylase superfamily [G3DSA:3.90.45.10] (1-187)
  IPR036821 Peptide deformylase superfamily [SSF56420] (2-183)

Foldseek 3Di:
DDALVLFAADPPCLQQAAADAADPVHDPVLLVVFVVQLVLQVLCCPVVSCVVRVHHHDFKDAVSRSVHRAGKMFGHPVPDGFIFGPKDWPDFDPFKEWEPQADDDSNYPDDDAATQIDTQKTWMWGAGSRRHIDIDIDGDPVRVRVVQRSCSNNSHHRCVRADVVCRYDDDPRYYYDYD